Protein AF-T0Z5Q8-F1 (afdb_monomer)

Nearest PDB structures (foldseek):
  8rt9-assembly1_H  TM=5.944E-01  e=1.776E-03  Escherichia coli
  8rtd-assembly1_L  TM=5.544E-01  e=1.485E-03  Escherichia coli
  7o3v-assembly1_G  TM=5.937E-01  e=1.903E-02  Escherichia coli
  3zx6-assembly1_B  TM=1.764E-01  e=3.991E-01  Archaeoglobus fulgidus DSM 4304
  7sqc-assembly1_1W  TM=1.845E-01  e=2.286E+00  Chlamydomonas reinhardtii

Foldseek 3Di:
DPDLPPVDPFDPQDADQDPPPDPLSVVLNVLLVVLVVLQVVLLVLLLVLLVVLLVVQLVVQLVCCVVVPVPDDPVVSVVSSVVSVVVSVVLSSCLSCLLRVLSVLLVVLQVVLCVVLVDHRDALVVLLVLLVVLLVLLVVLADPVQCVDVVLVVLSVVLSVLLSVLSNVLSVQLSVLSSVSSNLSRVVSSQSSLCNHPVRVVSVVVSVVVSNVSSVSNSVSSVLSSVVVVVSVVLSVVSPPPCCNPPVNVNVSSVVVSVVSNVSD

Radius of gyration: 27.34 Å; Cα contacts (8 Å, |Δi|>4): 251; chains: 1; bounding box: 62×28×94 Å

Sequence (265 aa):
MVPSLSGSILPPIVPPVFPATNFANNILNTMQTVSSGWIPSIMMVAQKLFLDLAGLEVCWSMGEFILQKAQSGWEALVIATAKKILQLSIFFWIVSNANTIFWLILNLFQSVSADITGLPLLSPGTILQTGVNFVSEIESGVPIAAFVSPTVTFTVAFSNLLILLSFVIVAGQYMVTIVESYIATSAGILMLGFAGSRFTAQFADKYFAYAIGVGIKLLMCSVVVALGEGISTQLSAAMATPGFFAYSAIYSNLAELVGISLIYA

Mean predicted aligned error: 8.3 Å

Secondary structure (DSSP, 8-state):
--------SS--PPPPPPPTTSHHHHHHHHHHHHHHTTHHHHHHHHHHHHHHHHHHHHHHHHHHHHHH-TTS-HHHHHHHHHHHHHHHHHHHHHHHTHHHHHHHHHHHHHHHHHHHH---S--HHHHHHHHHHHHHHHHHHS-GGGGGSHHHHHHHHHHHHHHHHHHHHHHHHHHHHHHHHHHHHHHTHHHHGGGGSTTTHHHHHHHHHHHHHHHHHHHHHHHHHHHHHHHHHHHHHHHTSTTTT-TTTHHHHHHHHHHHHGGG-

Solvent-accessible surface area (backbone atoms only — not comparable to full-atom values): 14120 Å² total; per-residue (Å²): 134,82,80,82,77,80,78,61,91,61,74,91,62,75,77,93,78,60,70,79,85,37,72,63,24,45,50,49,52,48,50,47,53,58,34,59,67,45,32,69,64,37,50,55,50,14,53,49,45,17,50,56,35,31,51,51,39,49,56,49,52,53,52,51,50,59,73,76,39,84,83,56,60,74,67,55,56,51,54,54,50,49,53,49,52,54,54,51,51,53,53,51,51,48,53,77,41,35,57,49,56,46,47,49,52,40,48,53,29,48,50,53,34,28,70,75,58,73,44,72,91,83,47,46,44,54,47,42,48,52,34,52,51,53,43,51,50,54,61,70,59,43,52,76,78,50,57,74,38,68,69,52,41,48,53,51,53,52,39,44,49,54,38,40,50,20,31,47,48,42,24,48,56,46,45,52,50,54,52,48,49,42,47,46,50,26,64,46,46,42,39,40,12,35,51,28,19,86,92,41,26,67,49,21,54,52,46,54,52,47,53,52,48,50,18,52,50,50,25,52,46,50,47,53,49,41,54,46,53,58,50,49,54,53,47,53,55,52,59,70,40,90,64,45,56,32,89,93,36,34,68,61,49,47,52,51,51,38,57,59,38,50,73,61,84

Structure (mmCIF, N/CA/C/O backbone):
data_AF-T0Z5Q8-F1
#
_entry.id   AF-T0Z5Q8-F1
#
loop_
_atom_site.group_PDB
_atom_site.id
_atom_site.type_symbol
_atom_site.label_atom_id
_atom_site.label_alt_id
_atom_site.label_comp_id
_atom_site.label_asym_id
_atom_site.label_entity_id
_atom_site.label_seq_id
_atom_site.pdbx_PDB_ins_code
_atom_site.Cartn_x
_atom_site.Cartn_y
_atom_site.Cartn_z
_atom_site.occupancy
_atom_site.B_iso_or_equiv
_atom_site.auth_seq_id
_atom_site.auth_comp_id
_atom_site.auth_asym_id
_atom_site.auth_atom_id
_atom_site.pdbx_PDB_model_num
ATOM 1 N N . MET A 1 1 ? -32.390 4.696 17.039 1.00 32.22 1 MET A N 1
ATOM 2 C CA . MET A 1 1 ? -31.745 5.420 15.924 1.00 32.22 1 MET A CA 1
ATOM 3 C C . MET A 1 1 ? -30.417 5.921 16.457 1.00 32.22 1 MET A C 1
ATOM 5 O O . MET A 1 1 ? -30.422 6.805 17.301 1.00 32.22 1 MET A O 1
ATOM 9 N N . VAL A 1 2 ? -29.310 5.261 16.113 1.00 34.22 2 VAL A N 1
ATOM 10 C CA . VAL A 1 2 ? -27.980 5.714 16.547 1.00 34.22 2 VAL A CA 1
ATOM 11 C C . VAL A 1 2 ? -27.653 6.961 15.718 1.00 34.22 2 VAL A C 1
ATOM 13 O O . VAL A 1 2 ? -27.759 6.880 14.493 1.00 34.22 2 VAL A O 1
ATOM 16 N N . PRO A 1 3 ? -27.333 8.113 16.328 1.00 37.72 3 PRO A N 1
ATOM 17 C CA . PRO A 1 3 ? -26.961 9.305 15.579 1.00 37.72 3 PRO A CA 1
ATOM 18 C C . PRO A 1 3 ? -25.706 9.003 14.758 1.00 37.72 3 PRO A C 1
ATOM 20 O O . PRO A 1 3 ? -24.677 8.623 15.316 1.00 37.72 3 PRO A O 1
ATOM 23 N N . SER A 1 4 ? -25.773 9.154 13.436 1.00 43.59 4 SER A N 1
ATOM 24 C CA . SER A 1 4 ? -24.583 9.124 12.591 1.00 43.59 4 SER A CA 1
ATOM 25 C C . SER A 1 4 ? -23.769 10.384 12.886 1.00 43.59 4 SER A C 1
ATOM 27 O O . SER A 1 4 ? -24.059 11.457 12.355 1.00 43.59 4 SER A O 1
ATOM 29 N N . LEU A 1 5 ? -22.772 10.259 13.765 1.00 46.34 5 LEU A N 1
ATOM 30 C CA . LEU A 1 5 ? -21.722 11.248 14.020 1.00 46.34 5 LEU A CA 1
ATOM 31 C C . LEU A 1 5 ? -20.852 11.412 12.760 1.00 46.34 5 LEU A C 1
ATOM 33 O O . LEU A 1 5 ? -19.681 11.058 12.734 1.00 46.34 5 LEU A O 1
ATOM 37 N N . SER A 1 6 ? -21.436 11.985 11.706 1.00 49.25 6 SER A N 1
ATOM 38 C CA . SER A 1 6 ? -20.759 12.412 10.475 1.00 49.25 6 SER A CA 1
ATOM 39 C C . SER A 1 6 ? -1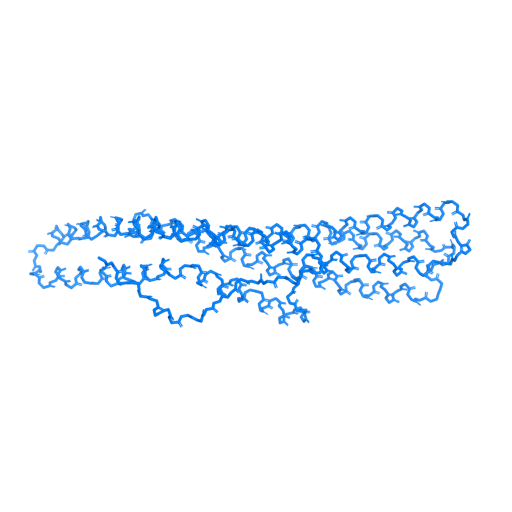9.851 13.637 10.695 1.00 49.25 6 SER A C 1
ATOM 41 O O . SER A 1 6 ? -19.364 14.227 9.735 1.00 49.25 6 SER A O 1
ATOM 43 N N . GLY A 1 7 ? -19.606 14.035 11.947 1.00 46.53 7 GLY A N 1
ATOM 44 C CA . GLY A 1 7 ? -18.592 15.019 12.318 1.00 46.53 7 GLY A CA 1
ATOM 45 C C . GLY A 1 7 ? -17.217 14.364 12.416 1.00 46.53 7 GLY A C 1
ATOM 46 O O . GLY A 1 7 ? -16.624 14.343 13.494 1.00 46.53 7 GLY A O 1
ATOM 47 N N . SER A 1 8 ? -16.735 13.766 11.325 1.00 56.41 8 SER A N 1
ATOM 48 C CA . SER A 1 8 ? -15.344 13.319 11.270 1.00 56.41 8 SER A CA 1
ATOM 49 C C . SER A 1 8 ? -14.449 14.556 11.287 1.00 56.41 8 SER A C 1
ATOM 51 O O . SER A 1 8 ? -14.580 15.429 10.436 1.00 56.41 8 SER A O 1
ATOM 53 N N . ILE A 1 9 ? -13.554 14.647 12.271 1.00 61.75 9 ILE A N 1
ATOM 54 C CA . ILE A 1 9 ? -12.500 15.675 12.323 1.00 61.75 9 ILE A CA 1
ATOM 55 C C . ILE A 1 9 ? -11.429 15.459 11.244 1.00 61.75 9 ILE A C 1
ATOM 57 O O . ILE A 1 9 ? -10.555 16.303 11.062 1.00 61.75 9 ILE A O 1
ATOM 61 N N . LEU A 1 10 ? -11.465 14.310 10.563 1.00 61.75 10 LEU A N 1
ATOM 62 C CA . LEU A 1 10 ? -10.537 13.979 9.497 1.00 61.75 10 LEU A CA 1
ATOM 63 C C . LEU A 1 10 ? -11.040 14.584 8.183 1.00 61.75 10 LEU A C 1
ATOM 65 O O . LEU A 1 10 ? -12.243 14.522 7.908 1.00 61.75 10 LEU A O 1
ATOM 69 N N . PRO A 1 11 ? -10.143 15.140 7.349 1.00 63.88 11 PRO A N 1
ATOM 70 C CA . PRO A 1 11 ? -10.533 15.577 6.020 1.00 63.88 11 PRO A CA 1
ATOM 71 C C . PRO A 1 11 ? -11.118 14.386 5.241 1.00 63.88 11 PRO A C 1
ATOM 73 O O . PRO A 1 11 ? -10.689 13.246 5.444 1.00 63.88 11 PRO A O 1
ATOM 76 N N . PRO A 1 12 ? -12.095 14.613 4.350 1.00 60.38 12 PRO A N 1
ATOM 77 C CA . PRO A 1 12 ? -12.545 13.575 3.438 1.00 60.38 12 PRO A CA 1
ATOM 78 C C . PRO A 1 12 ? -11.379 13.208 2.518 1.00 60.38 12 PRO A C 1
ATOM 80 O O . PRO A 1 12 ? -10.952 14.010 1.689 1.00 60.38 12 PRO A O 1
ATOM 83 N N . ILE A 1 13 ? -10.838 12.004 2.691 1.00 66.00 13 ILE A N 1
ATOM 84 C CA . ILE A 1 13 ? -9.743 11.498 1.867 1.00 66.00 13 ILE A CA 1
ATOM 85 C C . ILE A 1 13 ? -10.340 10.533 0.858 1.00 66.00 13 ILE A C 1
ATOM 87 O O . ILE A 1 13 ? -10.933 9.513 1.215 1.00 66.00 13 ILE A O 1
ATOM 91 N N . VAL A 1 14 ? -10.211 10.902 -0.411 1.00 62.41 14 VAL A N 1
ATOM 92 C CA . VAL A 1 14 ? -10.647 10.088 -1.541 1.00 62.41 14 VAL A CA 1
ATOM 93 C C . VAL A 1 14 ? -9.495 9.148 -1.904 1.00 62.41 14 VAL A C 1
ATOM 95 O O . VAL A 1 14 ? -8.342 9.586 -1.908 1.00 62.41 14 VAL A O 1
ATOM 98 N N . PRO A 1 15 ? -9.766 7.865 -2.193 1.00 68.69 15 PRO A N 1
ATOM 99 C CA . PRO A 1 15 ? -8.733 6.987 -2.710 1.00 68.69 15 PRO A CA 1
ATOM 100 C C . PRO A 1 15 ? -8.132 7.534 -4.014 1.00 68.69 15 PRO A C 1
ATOM 102 O O . PRO A 1 15 ? -8.836 8.226 -4.756 1.00 68.69 15 PRO A O 1
ATOM 105 N N . PRO A 1 16 ? -6.867 7.209 -4.327 1.00 67.62 16 PRO A N 1
ATOM 106 C CA . PRO A 1 16 ? -6.228 7.666 -5.552 1.00 67.62 16 PRO A CA 1
ATOM 107 C C . PRO A 1 16 ? -7.036 7.200 -6.766 1.00 67.62 16 PRO A C 1
ATOM 109 O O . PRO A 1 16 ? -7.324 6.010 -6.901 1.00 67.62 16 PRO A O 1
ATOM 112 N N . VAL A 1 17 ? -7.410 8.154 -7.621 1.00 69.19 17 VAL A N 1
ATOM 113 C CA . VAL A 1 17 ? -8.070 7.907 -8.908 1.00 69.19 17 VAL A CA 1
ATOM 114 C C . VAL A 1 17 ? -7.018 8.035 -9.993 1.00 69.19 17 VAL A C 1
ATOM 116 O O . VAL A 1 17 ? -6.345 9.063 -10.097 1.00 69.19 17 VAL A O 1
ATOM 119 N N . PHE A 1 18 ? -6.880 7.000 -10.813 1.00 73.25 18 PHE A N 1
ATOM 120 C CA . PHE A 1 18 ? -5.905 7.009 -11.896 1.00 73.25 18 PHE A CA 1
ATOM 121 C C . PHE A 1 18 ? -6.528 7.574 -13.178 1.00 73.25 18 PHE A C 1
ATOM 123 O O . PHE A 1 18 ? -7.700 7.296 -13.458 1.00 73.25 18 PHE A O 1
ATOM 130 N N . PRO A 1 19 ? -5.770 8.327 -13.999 1.00 70.75 19 PRO A N 1
ATOM 131 C CA . PRO A 1 19 ? -6.256 8.803 -15.290 1.00 70.75 19 PRO A CA 1
ATOM 132 C C . PRO A 1 19 ? -6.732 7.633 -16.159 1.00 70.75 19 PRO A C 1
ATOM 134 O O . PRO A 1 19 ? -6.015 6.641 -16.310 1.00 70.75 19 PRO A O 1
ATOM 137 N N . ALA A 1 20 ? -7.913 7.761 -16.769 1.00 65.56 20 ALA A N 1
ATOM 138 C CA . ALA A 1 20 ? -8.541 6.737 -17.619 1.00 65.56 20 ALA A CA 1
ATOM 139 C C . ALA A 1 20 ? -7.881 6.594 -19.008 1.00 65.56 20 ALA A C 1
ATOM 141 O O . ALA A 1 20 ? -8.537 6.282 -19.998 1.00 65.56 20 ALA A O 1
ATOM 142 N N . THR A 1 21 ? -6.581 6.863 -19.101 1.00 69.44 21 THR A N 1
ATOM 143 C CA . THR A 1 21 ? -5.818 6.865 -20.352 1.00 69.44 21 THR A CA 1
ATOM 144 C C . THR A 1 21 ? -5.519 5.453 -20.847 1.00 69.44 21 THR A C 1
ATOM 146 O O . THR A 1 21 ? -5.516 5.225 -22.050 1.00 69.44 21 THR A O 1
ATOM 149 N N . ASN A 1 22 ? -5.323 4.500 -19.928 1.00 76.56 22 ASN A N 1
ATOM 150 C CA . ASN A 1 22 ? -4.874 3.142 -20.232 1.00 76.56 22 ASN A CA 1
ATOM 151 C C . ASN A 1 22 ? -5.782 2.070 -19.606 1.00 76.56 22 ASN A C 1
ATOM 153 O O . ASN A 1 22 ? -6.381 2.267 -18.547 1.00 76.56 22 ASN A O 1
ATOM 157 N N . PHE A 1 23 ? -5.843 0.892 -20.240 1.00 80.94 23 PHE A N 1
ATOM 158 C CA . PHE A 1 23 ? -6.668 -0.246 -19.805 1.00 80.94 23 PHE A CA 1
ATOM 159 C C . PHE A 1 23 ? -6.404 -0.671 -18.350 1.00 80.94 23 PHE A C 1
ATOM 161 O O . PHE A 1 23 ? -7.350 -0.888 -17.594 1.00 80.94 23 PHE A O 1
ATOM 168 N N . ALA A 1 24 ? -5.135 -0.710 -17.928 1.00 79.19 24 ALA A N 1
ATOM 169 C CA . ALA A 1 24 ? -4.755 -1.041 -16.553 1.00 79.19 24 ALA A CA 1
ATOM 170 C C . ALA A 1 24 ? -5.373 -0.076 -15.522 1.00 79.19 24 ALA A C 1
ATOM 172 O O . ALA A 1 24 ? -5.904 -0.512 -14.500 1.00 79.19 24 ALA A O 1
ATOM 173 N N . ASN A 1 25 ? -5.382 1.226 -15.821 1.00 82.69 25 ASN A N 1
ATOM 174 C CA . ASN A 1 25 ? -5.963 2.242 -14.943 1.00 82.69 25 ASN A CA 1
ATOM 175 C C . ASN A 1 25 ? -7.493 2.111 -14.872 1.00 82.69 25 ASN A C 1
ATOM 177 O O . ASN A 1 25 ? -8.076 2.256 -13.800 1.00 82.69 25 ASN A O 1
ATOM 181 N N . ASN A 1 26 ? -8.146 1.756 -15.984 1.00 84.75 26 ASN A N 1
ATOM 182 C CA . ASN A 1 26 ? -9.588 1.490 -16.004 1.00 84.75 26 ASN A CA 1
ATOM 183 C C . ASN A 1 26 ? -9.971 0.281 -15.139 1.00 84.75 26 ASN A C 1
ATOM 185 O O . ASN A 1 26 ? -10.959 0.341 -14.402 1.00 84.75 26 ASN A O 1
ATOM 189 N N . ILE A 1 27 ? -9.172 -0.792 -15.170 1.00 85.56 27 ILE A N 1
ATOM 190 C CA . ILE A 1 27 ? -9.374 -1.937 -14.272 1.00 85.56 27 ILE A CA 1
ATOM 191 C C . ILE A 1 27 ? -9.220 -1.501 -12.813 1.00 85.56 27 ILE A C 1
ATOM 193 O O . ILE A 1 27 ? -10.077 -1.833 -11.997 1.00 85.56 27 ILE A O 1
ATOM 197 N N . LEU A 1 28 ? -8.179 -0.734 -12.475 1.00 85.12 28 LEU A N 1
ATOM 198 C CA . LEU A 1 28 ? -7.962 -0.261 -11.103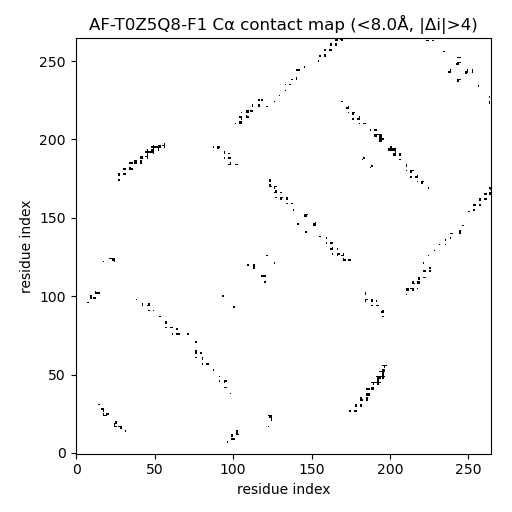 1.00 85.12 28 LEU A CA 1
ATOM 199 C C . LEU A 1 28 ? -9.123 0.588 -10.585 1.00 85.12 28 LEU A C 1
ATOM 201 O O . LEU A 1 28 ? -9.636 0.308 -9.504 1.00 85.12 28 LEU A O 1
ATOM 205 N N . ASN A 1 29 ? -9.595 1.551 -11.377 1.00 85.62 29 ASN A N 1
ATOM 206 C CA . ASN A 1 29 ? -10.748 2.380 -11.019 1.00 85.62 29 ASN A CA 1
ATOM 207 C C . ASN A 1 29 ? -12.025 1.531 -10.836 1.00 85.62 29 ASN A C 1
ATOM 209 O O . ASN A 1 29 ? -12.835 1.783 -9.938 1.00 85.62 29 ASN A O 1
ATOM 213 N N . THR A 1 30 ? -12.194 0.476 -11.642 1.00 87.81 30 THR A N 1
ATOM 214 C CA . THR A 1 30 ? -13.307 -0.477 -11.491 1.00 87.81 30 THR A CA 1
ATOM 215 C C . THR A 1 30 ? -13.193 -1.255 -10.178 1.00 87.81 30 THR A C 1
ATOM 217 O O . THR A 1 30 ? -14.159 -1.331 -9.421 1.00 87.81 30 THR A O 1
ATOM 220 N N . MET A 1 31 ? -12.008 -1.781 -9.856 1.00 86.44 31 MET A N 1
ATOM 221 C CA . MET A 1 31 ? -11.753 -2.522 -8.613 1.00 86.44 31 MET A CA 1
ATOM 222 C C . MET A 1 31 ? -11.924 -1.640 -7.369 1.00 86.44 31 MET A C 1
ATOM 224 O O . MET A 1 31 ? -12.510 -2.069 -6.372 1.00 86.44 31 MET A O 1
ATOM 228 N N . GLN A 1 32 ? -11.484 -0.384 -7.433 1.00 86.81 32 GLN A N 1
ATOM 229 C CA . GLN A 1 32 ? -11.723 0.615 -6.392 1.00 86.81 32 GLN A CA 1
ATOM 230 C C . GLN A 1 32 ? -13.225 0.834 -6.173 1.00 86.81 32 GLN A C 1
ATOM 232 O O . GLN A 1 32 ? -13.707 0.819 -5.041 1.00 86.81 32 GLN A O 1
ATOM 237 N N . THR A 1 33 ? -13.986 0.979 -7.259 1.00 88.06 33 THR A N 1
ATOM 238 C CA . THR A 1 33 ? -15.441 1.167 -7.191 1.00 88.06 33 THR A CA 1
ATOM 239 C C . THR A 1 33 ? -16.117 -0.040 -6.539 1.00 88.06 33 THR A C 1
ATOM 241 O O . THR A 1 33 ? -16.872 0.122 -5.582 1.00 88.06 33 THR A O 1
ATOM 244 N N . VAL A 1 34 ? -15.788 -1.257 -6.983 1.00 89.31 34 VAL A N 1
ATOM 245 C CA . VAL A 1 34 ? -16.361 -2.497 -6.434 1.00 89.31 34 VAL A CA 1
ATOM 246 C C . VAL A 1 34 ? -16.040 -2.656 -4.945 1.00 89.31 34 VAL A C 1
ATOM 248 O O . VAL A 1 34 ? -16.944 -2.909 -4.152 1.00 89.31 34 VAL A O 1
ATOM 251 N N . SER A 1 35 ? -14.779 -2.464 -4.552 1.00 86.88 35 SER A N 1
ATOM 252 C CA . SER A 1 35 ? -14.342 -2.612 -3.154 1.00 86.88 35 SER A CA 1
ATOM 253 C C . SER A 1 35 ? -14.953 -1.561 -2.223 1.00 86.88 35 SER A C 1
ATOM 255 O O . SER A 1 35 ? -15.348 -1.883 -1.100 1.00 86.88 35 SER A O 1
ATOM 257 N N . SER A 1 36 ? -15.122 -0.320 -2.691 1.00 86.62 36 SER A N 1
ATOM 258 C CA . SER A 1 36 ? -15.801 0.722 -1.910 1.00 86.62 36 SER A CA 1
ATOM 259 C C . SER A 1 36 ? -17.272 0.391 -1.626 1.00 86.62 36 SER A C 1
ATOM 261 O O . SER A 1 36 ? -17.791 0.750 -0.568 1.00 86.62 36 SER A O 1
ATOM 263 N N . GLY A 1 37 ? -17.920 -0.378 -2.509 1.00 88.56 37 GLY A N 1
ATOM 264 C CA . GLY A 1 37 ? -19.285 -0.867 -2.320 1.00 88.56 37 GLY A CA 1
ATOM 265 C C . GLY A 1 37 ? -19.456 -1.815 -1.128 1.00 88.56 37 GLY A C 1
ATOM 266 O O . GLY A 1 37 ? -20.561 -1.936 -0.605 1.00 88.56 37 GLY A O 1
ATOM 267 N N . TRP A 1 38 ? -18.386 -2.461 -0.652 1.00 90.31 38 TRP A N 1
ATOM 268 C CA . TRP A 1 38 ? -18.444 -3.372 0.500 1.00 90.31 38 TRP A CA 1
ATOM 269 C C . TRP A 1 38 ? -18.411 -2.645 1.846 1.00 90.31 38 TRP A C 1
ATOM 271 O O . TRP A 1 38 ? -18.899 -3.170 2.849 1.00 90.31 38 TRP A O 1
ATOM 281 N N . ILE A 1 39 ? -17.857 -1.429 1.876 1.00 89.50 39 ILE A N 1
ATOM 282 C CA . ILE A 1 39 ? -17.587 -0.684 3.110 1.00 89.50 39 ILE A CA 1
ATOM 283 C C . ILE A 1 39 ? -18.850 -0.491 3.962 1.00 89.50 39 ILE A C 1
ATOM 285 O O . ILE A 1 39 ? -18.779 -0.793 5.153 1.00 89.50 39 ILE A O 1
ATOM 289 N N . PRO A 1 40 ? -20.012 -0.054 3.430 1.00 90.50 40 PRO A N 1
ATOM 290 C CA . PRO A 1 40 ? -21.196 0.170 4.262 1.00 90.50 40 PRO A CA 1
ATOM 291 C C . PRO A 1 40 ? -21.674 -1.101 4.975 1.00 90.50 40 PRO A C 1
ATOM 293 O O . PRO A 1 40 ? -22.027 -1.061 6.155 1.00 90.50 40 PRO A O 1
ATOM 296 N N . SER A 1 41 ? -21.646 -2.240 4.278 1.00 91.94 41 SER A N 1
ATOM 297 C CA . SER A 1 41 ? -22.046 -3.534 4.833 1.00 91.94 41 SER A CA 1
ATOM 298 C C . SER A 1 41 ? -21.061 -4.019 5.897 1.00 91.94 41 SER A C 1
ATOM 300 O O . SER A 1 41 ? -21.479 -4.416 6.983 1.00 91.94 41 SER A O 1
ATOM 302 N N . ILE A 1 42 ? -19.756 -3.945 5.620 1.00 92.38 42 ILE A N 1
ATOM 303 C CA . ILE A 1 42 ? -18.711 -4.407 6.544 1.00 92.38 42 ILE A CA 1
ATOM 304 C C . ILE A 1 42 ? -18.634 -3.509 7.779 1.00 92.38 42 ILE A C 1
ATOM 306 O O . ILE A 1 42 ? -18.530 -4.016 8.893 1.00 92.38 42 ILE A O 1
ATOM 310 N N . MET A 1 43 ? -18.756 -2.192 7.606 1.00 92.50 43 MET A N 1
ATOM 311 C CA . MET A 1 43 ? -18.757 -1.224 8.701 1.00 92.50 43 MET A CA 1
ATOM 312 C C . MET A 1 43 ? -19.886 -1.505 9.697 1.00 92.50 43 MET A C 1
ATOM 314 O O . MET A 1 43 ? -19.658 -1.505 10.905 1.00 92.50 43 MET A O 1
ATOM 318 N N . MET A 1 44 ? -21.092 -1.805 9.205 1.00 92.94 44 MET A N 1
ATOM 319 C CA . MET A 1 44 ? -22.231 -2.136 10.065 1.00 92.94 44 MET A CA 1
ATOM 320 C C . MET A 1 44 ? -21.963 -3.387 10.910 1.00 92.94 44 MET A C 1
ATOM 322 O O . MET A 1 44 ? -22.279 -3.414 12.102 1.00 92.94 44 MET A O 1
ATOM 326 N N . VAL A 1 45 ? -21.368 -4.418 10.304 1.00 94.94 45 VAL A N 1
ATOM 327 C CA . VAL A 1 45 ? -21.003 -5.655 11.005 1.00 94.94 45 VAL A CA 1
ATOM 328 C C . VAL A 1 45 ? -19.889 -5.393 12.019 1.00 94.94 45 VAL A C 1
ATOM 330 O O . VAL A 1 45 ? -20.012 -5.813 13.166 1.00 94.94 45 VAL A O 1
ATOM 333 N N . ALA A 1 46 ? -18.847 -4.651 11.639 1.00 94.50 46 ALA A N 1
ATOM 334 C CA . ALA A 1 46 ? -17.731 -4.303 12.515 1.00 94.50 46 ALA A CA 1
ATOM 335 C C . ALA A 1 46 ? -18.191 -3.498 13.742 1.00 94.50 46 ALA A C 1
ATOM 337 O O . ALA A 1 46 ? -17.783 -3.797 14.861 1.00 94.50 46 ALA A O 1
ATOM 338 N N . GLN A 1 47 ? -19.082 -2.521 13.554 1.00 94.81 47 GLN A N 1
ATOM 339 C CA . GLN A 1 47 ? -19.652 -1.729 14.647 1.00 94.81 47 GLN A CA 1
ATOM 340 C C . GLN A 1 47 ? -20.524 -2.571 15.582 1.00 94.81 47 GLN A C 1
ATOM 342 O O . GLN A 1 47 ? -20.427 -2.413 16.797 1.00 94.81 47 GLN A O 1
ATOM 347 N N . LYS A 1 48 ? -21.360 -3.471 15.047 1.00 95.62 48 LYS A N 1
ATOM 348 C CA . LYS A 1 48 ? -22.146 -4.399 15.877 1.00 95.62 48 LYS A CA 1
ATOM 349 C C . LYS A 1 48 ? -21.242 -5.316 16.693 1.00 95.62 48 LYS A C 1
ATOM 351 O O . LYS A 1 48 ? -21.383 -5.359 17.908 1.00 95.62 48 LYS A O 1
ATOM 356 N N . LEU A 1 49 ? -20.274 -5.958 16.039 1.00 95.19 49 LEU A N 1
ATOM 357 C CA . LEU A 1 49 ? -19.297 -6.824 16.696 1.00 95.19 49 LEU A CA 1
ATOM 358 C C . LEU A 1 49 ? -18.537 -6.077 17.800 1.00 95.19 49 LEU A C 1
ATOM 360 O O . LEU A 1 49 ? -18.377 -6.599 18.901 1.00 95.19 49 LEU A O 1
ATOM 364 N N . PHE A 1 50 ? -18.121 -4.838 17.526 1.00 96.31 50 PHE A N 1
ATOM 365 C CA . PHE A 1 50 ? -17.474 -3.988 18.517 1.00 96.31 50 PHE A CA 1
ATOM 366 C C . PHE A 1 50 ? -18.369 -3.750 19.729 1.00 96.31 50 PHE A C 1
ATOM 368 O O . PHE A 1 50 ? -17.907 -3.894 20.855 1.00 96.31 50 PHE A O 1
ATOM 375 N N . LEU A 1 51 ? -19.636 -3.388 19.514 1.00 95.25 51 LEU A N 1
ATOM 376 C CA . LEU A 1 51 ? -20.574 -3.104 20.600 1.00 95.25 51 LEU A CA 1
ATOM 377 C C . LEU A 1 51 ? -20.896 -4.352 21.430 1.00 95.25 51 LEU A C 1
ATOM 379 O O . LEU A 1 51 ? -20.965 -4.249 22.654 1.00 95.25 51 LEU A O 1
ATOM 383 N N . ASP A 1 52 ? -21.029 -5.517 20.797 1.00 95.81 52 ASP A N 1
ATOM 384 C CA . ASP A 1 52 ? -21.265 -6.786 21.492 1.00 95.81 52 ASP A CA 1
ATOM 385 C C . ASP A 1 52 ? -20.072 -7.146 22.397 1.00 95.81 52 ASP A C 1
ATOM 387 O O . ASP A 1 52 ? -20.240 -7.454 23.581 1.00 95.81 52 ASP A O 1
ATOM 391 N N . LEU A 1 53 ? -18.846 -7.025 21.875 1.00 95.75 53 LEU A N 1
ATOM 392 C CA . LEU A 1 53 ? -17.617 -7.265 22.639 1.00 95.75 53 LEU A CA 1
ATOM 393 C C . LEU A 1 53 ? -17.381 -6.202 23.720 1.00 95.75 53 LEU A C 1
ATOM 395 O O . LEU A 1 53 ? -16.959 -6.537 24.825 1.00 95.75 53 LEU A O 1
ATOM 399 N N . ALA A 1 54 ? -17.693 -4.939 23.434 1.00 94.94 54 ALA A N 1
ATOM 400 C CA . ALA A 1 54 ? -17.616 -3.839 24.389 1.00 94.94 54 ALA A CA 1
ATOM 401 C C . ALA A 1 54 ? -18.589 -4.028 25.558 1.00 94.94 54 ALA A C 1
ATOM 403 O O . ALA A 1 54 ? -18.225 -3.784 26.708 1.00 94.94 54 ALA A O 1
ATOM 404 N N . GLY A 1 55 ? -19.807 -4.507 25.289 1.00 94.19 55 GLY A N 1
ATOM 405 C CA . GLY A 1 55 ? -20.767 -4.868 26.330 1.00 94.19 55 GLY A CA 1
ATOM 406 C C . GLY A 1 55 ? -20.214 -5.952 27.256 1.00 94.19 55 GLY A C 1
ATOM 407 O O . GLY A 1 55 ? -20.235 -5.795 28.477 1.00 94.19 55 GLY A O 1
ATOM 408 N N . LEU A 1 56 ? -19.638 -7.010 26.677 1.00 94.12 56 LEU A N 1
ATOM 409 C CA . LEU A 1 56 ? -18.998 -8.085 27.435 1.00 94.12 56 LEU A CA 1
ATOM 410 C C . LEU A 1 56 ? -17.804 -7.582 28.267 1.00 94.12 56 LEU A C 1
ATOM 412 O O . LEU A 1 56 ? -17.678 -7.942 29.437 1.00 94.12 56 LEU A O 1
ATOM 416 N N . GLU A 1 57 ? -16.962 -6.713 27.704 1.00 93.81 57 GLU A N 1
ATOM 417 C CA . GLU A 1 57 ? -15.820 -6.103 28.396 1.00 93.81 57 GLU A CA 1
ATOM 418 C C . GLU A 1 57 ? -16.255 -5.273 29.610 1.00 93.81 57 GLU A C 1
ATOM 420 O O . GLU A 1 57 ? -15.622 -5.339 30.669 1.00 93.81 57 GLU A O 1
ATOM 425 N N . VAL A 1 58 ? -17.341 -4.504 29.481 1.00 92.19 58 VAL A N 1
ATOM 426 C CA . VAL A 1 58 ? -17.899 -3.720 30.590 1.00 92.19 58 VAL A CA 1
ATOM 427 C C . VAL A 1 58 ? -18.448 -4.647 31.672 1.00 92.19 58 VAL A C 1
ATOM 429 O O . VAL A 1 58 ? -18.097 -4.465 32.837 1.00 92.19 58 VAL A O 1
ATOM 432 N N . CYS A 1 59 ? -19.227 -5.674 31.315 1.00 91.62 59 CYS A N 1
ATOM 433 C CA . CYS A 1 59 ? -19.724 -6.666 32.275 1.00 91.62 59 CYS A CA 1
ATOM 434 C C . CYS A 1 59 ? -18.579 -7.357 33.030 1.00 91.62 59 CYS A C 1
ATOM 436 O O . CYS A 1 59 ? -18.627 -7.476 34.256 1.00 91.62 59 CYS A O 1
ATOM 438 N N . TRP A 1 60 ? -17.532 -7.768 32.311 1.00 90.94 60 TRP A N 1
ATOM 439 C CA . TRP A 1 60 ? -16.357 -8.401 32.902 1.00 90.94 60 TRP A CA 1
ATOM 440 C C . TRP A 1 60 ? -15.604 -7.449 33.836 1.00 90.94 60 TRP A C 1
ATOM 442 O O . TRP A 1 60 ? -15.333 -7.790 34.986 1.00 90.94 60 TRP A O 1
ATOM 452 N N . SER A 1 61 ? -15.322 -6.229 33.371 1.00 88.50 61 SER A N 1
ATOM 453 C CA . SER A 1 61 ? -14.638 -5.206 34.168 1.00 88.50 61 SER A CA 1
ATOM 454 C C . SER A 1 61 ? -15.411 -4.900 35.452 1.00 88.50 61 SER A C 1
ATOM 456 O O . SER A 1 61 ? -14.819 -4.847 36.526 1.00 88.50 61 SER A O 1
ATOM 458 N N . MET A 1 62 ? -16.738 -4.754 35.377 1.00 85.50 62 MET A N 1
ATOM 459 C CA . MET A 1 62 ? -17.579 -4.547 36.560 1.00 85.50 62 MET A CA 1
ATOM 460 C C . MET A 1 62 ? -17.484 -5.726 37.540 1.00 85.50 62 MET A C 1
ATOM 462 O O . MET A 1 62 ? -17.342 -5.499 38.741 1.00 85.50 62 MET A O 1
ATOM 466 N N . GLY A 1 63 ? -17.495 -6.968 37.043 1.00 86.75 63 GLY A N 1
ATOM 467 C CA . GLY A 1 63 ? -17.296 -8.167 37.862 1.00 86.75 63 GLY A CA 1
ATOM 468 C C . GLY A 1 63 ? -15.948 -8.177 38.591 1.00 86.75 63 GLY A C 1
ATOM 469 O O . GLY A 1 63 ? -15.902 -8.424 39.796 1.00 86.75 63 GLY A O 1
ATOM 470 N N . GLU A 1 64 ? -14.856 -7.831 37.902 1.00 84.69 64 GLU A N 1
ATOM 471 C CA . GLU A 1 64 ? -13.524 -7.720 38.516 1.00 84.69 64 GLU A CA 1
ATOM 472 C C . GLU A 1 64 ? -13.484 -6.669 39.628 1.00 84.69 64 GLU A C 1
ATOM 474 O O . GLU A 1 64 ? -12.931 -6.928 40.697 1.00 84.69 64 GLU A O 1
ATOM 479 N N . PHE A 1 65 ? -14.099 -5.502 39.415 1.00 81.75 65 PHE A N 1
ATOM 480 C CA . PHE A 1 65 ? -14.131 -4.439 40.421 1.00 81.75 65 PHE A CA 1
ATOM 481 C C . PHE A 1 65 ? -14.914 -4.833 41.676 1.00 81.75 65 PHE A C 1
ATOM 483 O O . PHE A 1 65 ? -14.457 -4.544 42.784 1.00 81.75 65 PHE A O 1
ATOM 490 N N . ILE A 1 66 ? -16.048 -5.525 41.519 1.00 82.38 66 ILE A N 1
ATOM 491 C CA . ILE A 1 66 ? -16.846 -6.027 42.648 1.00 82.38 66 ILE A CA 1
ATOM 492 C C . ILE A 1 66 ? -16.038 -7.037 43.476 1.00 82.38 66 ILE A C 1
ATOM 494 O O . ILE A 1 66 ? -16.058 -6.979 44.704 1.00 82.38 66 ILE A O 1
ATOM 498 N N . LEU A 1 67 ? -15.295 -7.933 42.818 1.00 81.62 67 LEU A N 1
ATOM 499 C CA . LEU A 1 67 ? -14.526 -8.984 43.491 1.00 81.62 67 LEU A CA 1
ATOM 500 C C . LEU A 1 67 ? -13.221 -8.476 44.128 1.00 81.62 67 LEU A C 1
ATOM 502 O O . LEU A 1 67 ? -12.851 -8.934 45.205 1.00 81.62 67 LEU A O 1
ATOM 506 N N . GLN A 1 68 ? -12.512 -7.540 43.488 1.00 71.69 68 GLN A N 1
ATOM 507 C CA . GLN A 1 68 ? -11.190 -7.080 43.941 1.00 71.69 68 GLN A CA 1
ATOM 508 C C . GLN A 1 68 ? -11.247 -5.940 44.966 1.00 71.69 68 GLN A C 1
ATOM 510 O O . GLN A 1 68 ? -10.293 -5.754 45.722 1.00 71.69 68 GLN A O 1
ATOM 515 N N . LYS A 1 69 ? -12.328 -5.149 44.997 1.00 60.66 69 LYS A N 1
ATOM 516 C CA . LYS A 1 69 ? -12.432 -3.965 45.864 1.00 60.66 69 LYS A CA 1
ATOM 517 C C . LYS A 1 69 ? -13.773 -3.848 46.584 1.00 60.66 69 LYS A C 1
ATOM 519 O O . LYS A 1 69 ? -14.420 -2.804 46.543 1.00 60.66 69 LYS A O 1
ATOM 524 N N . ALA A 1 70 ? -14.105 -4.853 47.390 1.00 54.34 70 ALA A N 1
ATOM 525 C CA . ALA A 1 70 ? -15.212 -4.777 48.351 1.00 54.34 70 ALA A CA 1
ATOM 526 C C . ALA A 1 70 ? -15.089 -3.627 49.393 1.00 54.34 70 ALA A C 1
ATOM 528 O O . ALA A 1 70 ? -15.997 -3.438 50.195 1.00 54.34 70 ALA A O 1
ATOM 529 N N . GLN A 1 71 ? -13.991 -2.850 49.399 1.00 52.91 71 GLN A N 1
ATOM 530 C CA . GLN A 1 71 ? -13.735 -1.758 50.353 1.00 52.91 71 GLN A CA 1
ATOM 531 C C . GLN A 1 71 ? -13.865 -0.332 49.786 1.00 52.91 71 GLN A C 1
ATOM 533 O O . GLN A 1 71 ? -13.869 0.619 50.563 1.00 52.91 71 GLN A O 1
ATOM 538 N N . SER A 1 72 ? -13.978 -0.141 48.468 1.00 60.78 72 SER A N 1
ATOM 539 C CA . SER A 1 72 ? -14.191 1.190 47.879 1.00 60.78 72 SER A CA 1
ATOM 540 C C . SER A 1 72 ? -15.632 1.292 47.399 1.00 60.78 72 SER A C 1
ATOM 542 O O . SER A 1 72 ? -16.020 0.524 46.527 1.00 60.78 72 SER A O 1
ATOM 544 N N . GLY A 1 73 ? -16.420 2.190 47.995 1.00 73.19 73 GLY A N 1
ATOM 545 C CA . GLY A 1 73 ? -17.858 2.326 47.741 1.00 73.19 73 GLY A CA 1
ATOM 546 C C . GLY A 1 73 ? -18.248 2.583 46.276 1.00 73.19 73 GLY A C 1
ATOM 547 O O . GLY A 1 73 ? -17.414 2.616 45.371 1.00 73.19 73 GLY A O 1
ATOM 548 N N . TRP A 1 74 ? -19.545 2.805 46.043 1.00 77.69 74 TRP A N 1
ATOM 549 C CA . TRP A 1 74 ? -20.160 2.930 44.709 1.00 77.69 74 TRP A CA 1
ATOM 550 C C . TRP A 1 74 ? -19.444 3.911 43.759 1.00 77.69 74 TRP A C 1
ATOM 552 O O . TRP A 1 74 ? -19.371 3.678 42.554 1.00 77.69 74 TRP A O 1
ATOM 562 N N . GLU A 1 75 ? -18.846 4.975 44.295 1.00 84.94 75 GLU A N 1
ATOM 563 C CA . GLU A 1 75 ? -18.099 5.984 43.534 1.00 84.94 75 GLU A CA 1
ATOM 564 C C . GLU A 1 75 ? -16.904 5.401 42.764 1.00 84.94 75 GLU A C 1
ATOM 566 O O . GLU A 1 75 ? -16.680 5.741 41.601 1.00 84.94 75 GLU A O 1
ATOM 571 N N . ALA A 1 76 ? -16.155 4.476 43.370 1.00 83.19 76 ALA A N 1
ATOM 572 C CA . ALA A 1 76 ? -14.978 3.886 42.736 1.00 83.19 76 ALA A CA 1
ATOM 573 C C . ALA A 1 76 ? -15.354 2.992 41.544 1.00 83.19 76 ALA A C 1
ATOM 575 O O . ALA A 1 76 ? -14.662 3.004 40.523 1.00 83.19 76 ALA A O 1
ATOM 576 N N . LEU A 1 77 ? -16.474 2.268 41.650 1.00 83.31 77 LEU A N 1
ATOM 577 C CA . LEU A 1 77 ? -17.026 1.453 40.568 1.00 83.31 77 LEU A CA 1
ATOM 578 C C . LEU A 1 77 ? -17.462 2.326 39.384 1.00 83.31 77 LEU A C 1
ATOM 580 O O . LEU A 1 77 ? -17.152 2.009 38.232 1.00 83.31 77 LEU A O 1
ATOM 584 N N . VAL A 1 78 ? -18.142 3.443 39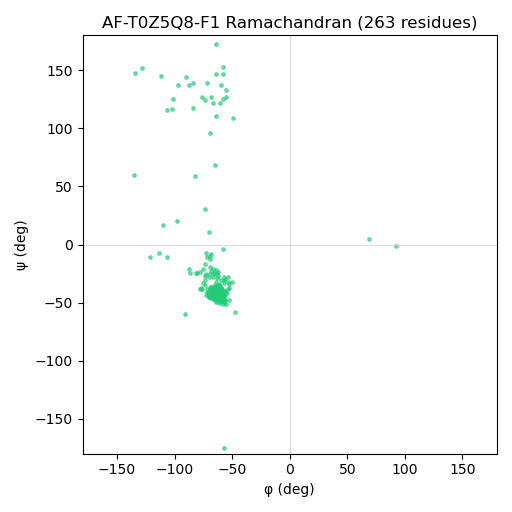.662 1.00 85.00 78 VAL A N 1
ATOM 585 C CA . VAL A 1 78 ? -18.583 4.394 38.631 1.00 85.00 78 VAL A CA 1
ATOM 586 C C . VAL A 1 78 ? -17.382 4.995 37.905 1.00 85.00 78 VAL A C 1
ATOM 588 O O . VAL A 1 78 ? -17.350 4.983 36.677 1.00 85.00 78 VAL A O 1
ATOM 591 N N . ILE A 1 79 ? -16.358 5.452 38.633 1.00 87.69 79 ILE A N 1
ATOM 592 C CA . ILE A 1 79 ? -15.145 6.029 38.031 1.00 87.69 79 ILE A CA 1
ATOM 593 C C . ILE A 1 79 ? -14.417 4.998 37.160 1.00 87.69 79 ILE A C 1
ATOM 595 O O . ILE A 1 79 ? -13.985 5.312 36.048 1.00 87.69 79 ILE A O 1
ATOM 599 N N . ALA A 1 80 ? -14.277 3.764 37.642 1.00 86.25 80 ALA A N 1
ATOM 600 C CA . ALA A 1 80 ? -13.634 2.690 36.898 1.00 86.25 80 ALA A CA 1
ATOM 601 C C . ALA A 1 80 ? -14.378 2.341 35.600 1.00 86.25 80 ALA A C 1
ATOM 603 O O . ALA A 1 80 ? -13.766 2.244 34.533 1.00 86.25 80 ALA A O 1
ATOM 604 N N . THR A 1 81 ? -15.702 2.214 35.684 1.00 86.38 81 THR A N 1
ATOM 605 C CA . THR A 1 81 ? -16.558 1.903 34.534 1.00 86.38 81 THR A CA 1
ATOM 606 C C . THR A 1 81 ? -16.567 3.060 33.536 1.00 86.38 81 THR A C 1
ATOM 608 O O . THR A 1 81 ? -16.406 2.838 32.339 1.00 86.38 81 THR A O 1
ATOM 611 N N . ALA A 1 82 ? -16.636 4.307 34.012 1.00 89.38 82 ALA A N 1
ATOM 612 C CA . ALA A 1 82 ? -16.559 5.498 33.170 1.00 89.38 82 ALA A CA 1
ATOM 613 C C . ALA A 1 82 ? -15.234 5.572 32.396 1.00 89.38 82 ALA A C 1
ATOM 615 O O . ALA A 1 82 ? -15.241 5.823 31.192 1.00 89.38 82 ALA A O 1
ATOM 616 N N . LYS A 1 83 ? -14.096 5.279 33.043 1.00 89.75 83 LYS A N 1
ATOM 617 C CA . LYS A 1 83 ? -12.793 5.195 32.358 1.00 89.75 83 LYS A CA 1
ATOM 618 C C . LYS A 1 83 ? -12.795 4.147 31.246 1.00 89.75 83 LYS A C 1
ATOM 620 O O . LYS A 1 83 ? -12.224 4.393 30.185 1.00 89.75 83 LYS A O 1
ATOM 625 N N . LYS A 1 84 ? -13.447 3.000 31.459 1.00 89.44 84 LYS A N 1
ATOM 626 C CA . LYS A 1 84 ? -13.560 1.967 30.420 1.00 89.44 84 LYS A CA 1
ATOM 627 C C . LYS A 1 84 ? -14.479 2.369 29.281 1.00 89.44 84 LYS A C 1
ATOM 629 O O . LYS A 1 84 ? -14.097 2.190 28.131 1.00 89.44 84 LYS A O 1
ATOM 634 N N . ILE A 1 85 ? -15.617 2.986 29.575 1.00 92.00 85 ILE A N 1
ATOM 635 C CA . ILE A 1 85 ? -16.517 3.516 28.544 1.00 92.00 85 ILE A CA 1
ATOM 636 C C . ILE A 1 85 ? -15.798 4.582 27.708 1.00 92.00 85 ILE A C 1
ATOM 638 O O . ILE A 1 85 ? -15.888 4.551 26.484 1.00 92.00 85 ILE A O 1
ATOM 642 N N . LEU A 1 86 ? -15.019 5.474 28.331 1.00 93.38 86 LEU A N 1
ATOM 643 C CA . LEU A 1 86 ? -14.213 6.475 27.622 1.00 93.38 86 LEU A CA 1
ATOM 644 C C . LEU A 1 86 ? -13.181 5.826 26.694 1.00 93.38 86 LEU A C 1
ATOM 646 O O . LEU A 1 86 ? -13.075 6.215 25.533 1.00 93.38 86 LEU A O 1
ATOM 650 N N . GLN A 1 87 ? -12.466 4.804 27.171 1.00 92.31 87 GLN A N 1
ATOM 651 C CA . GLN A 1 87 ? -11.538 4.043 26.335 1.00 92.31 87 GLN A CA 1
ATOM 652 C C . GLN A 1 87 ? -12.260 3.404 25.136 1.00 92.31 87 GLN A C 1
ATOM 654 O O . GLN A 1 87 ? -11.824 3.570 23.999 1.00 92.31 87 GLN A O 1
ATOM 659 N N . LEU A 1 88 ? -13.384 2.722 25.368 1.00 93.81 88 LEU A N 1
ATOM 660 C CA . LEU A 1 88 ? -14.180 2.083 24.314 1.00 93.81 88 LEU A CA 1
ATOM 661 C C . LEU A 1 88 ? -14.765 3.100 23.327 1.00 93.81 88 LEU A C 1
ATOM 663 O O . LEU A 1 88 ? -14.854 2.812 22.139 1.00 93.81 88 LEU A O 1
ATOM 667 N N . SER A 1 89 ? -15.094 4.309 23.785 1.00 92.25 89 SER A N 1
ATOM 668 C CA . SER A 1 89 ? -15.592 5.395 22.931 1.00 92.25 89 SER A CA 1
ATOM 669 C C . SER A 1 89 ? -14.547 5.838 21.905 1.00 92.25 89 SER A C 1
ATOM 671 O O . SER A 1 89 ? -14.887 6.070 20.746 1.00 92.25 89 SER A O 1
ATOM 673 N N . ILE A 1 90 ? -13.270 5.895 22.300 1.00 91.25 90 ILE A N 1
ATOM 674 C CA . ILE A 1 90 ? -12.163 6.206 21.382 1.00 91.25 90 ILE A CA 1
ATOM 675 C C . ILE A 1 90 ? -12.030 5.106 20.323 1.00 91.25 90 ILE A C 1
ATOM 677 O O . ILE A 1 90 ? -11.974 5.405 19.133 1.00 91.25 90 ILE A O 1
ATOM 681 N N . PHE A 1 91 ? -12.042 3.832 20.723 1.00 91.50 91 PHE A N 1
ATOM 682 C CA . PHE A 1 91 ? -11.962 2.730 19.758 1.00 91.50 91 PHE A CA 1
ATOM 683 C C . PHE A 1 91 ? -13.191 2.653 18.845 1.00 91.50 91 PHE A C 1
ATOM 685 O O . PHE A 1 91 ? -13.047 2.404 17.652 1.00 91.50 91 PHE A O 1
ATOM 692 N N . PHE A 1 92 ? -14.385 2.950 19.354 1.00 93.06 92 PHE A N 1
ATOM 693 C CA . PHE A 1 92 ? -15.589 3.028 18.531 1.00 93.06 92 PHE A CA 1
ATOM 694 C C . PHE A 1 92 ? -15.501 4.148 17.485 1.00 93.06 92 PHE A C 1
ATOM 696 O O . PHE A 1 92 ? -15.929 3.971 16.340 1.00 93.06 92 PHE A O 1
ATOM 703 N N . TRP A 1 93 ? -14.912 5.292 17.849 1.00 91.12 93 TRP A N 1
ATOM 704 C CA . TRP A 1 93 ? -14.635 6.373 16.905 1.00 91.12 93 TRP A CA 1
ATOM 705 C C . TRP A 1 93 ? -13.649 5.933 15.814 1.00 91.12 93 TRP A C 1
ATOM 707 O O . TRP A 1 93 ? -13.890 6.208 14.637 1.00 91.12 93 TRP A O 1
ATOM 717 N N . ILE A 1 94 ? -12.597 5.195 16.185 1.00 91.31 94 ILE A N 1
ATOM 718 C CA . ILE A 1 94 ? -11.627 4.618 15.242 1.00 91.31 94 ILE A CA 1
ATOM 719 C C . ILE A 1 94 ? -12.313 3.647 14.275 1.00 91.31 94 ILE A C 1
ATOM 721 O O . ILE A 1 94 ? -12.120 3.766 13.069 1.00 91.31 94 ILE A O 1
ATOM 725 N N . VAL A 1 95 ? -13.154 2.731 14.771 1.00 92.00 95 VAL A N 1
ATOM 726 C CA . VAL A 1 95 ? -13.924 1.799 13.925 1.00 92.00 95 VAL A CA 1
ATOM 727 C C . VAL A 1 95 ? -14.810 2.578 12.955 1.00 92.00 95 VAL A C 1
ATOM 729 O O . VAL A 1 95 ? -14.783 2.327 11.756 1.00 92.00 95 VAL A O 1
ATOM 732 N N . SER A 1 96 ? -15.538 3.580 13.449 1.00 90.75 96 SER A N 1
ATOM 733 C CA . SER A 1 96 ? -16.478 4.370 12.642 1.00 90.75 96 SER A CA 1
ATOM 734 C C . SER A 1 96 ? -15.802 5.211 11.554 1.00 90.75 96 SER A C 1
ATOM 736 O O . SER A 1 96 ? -16.428 5.518 10.544 1.00 90.75 96 SER A O 1
ATOM 738 N N . ASN A 1 97 ? -14.528 5.563 11.741 1.00 89.56 97 ASN A N 1
ATOM 739 C CA . ASN A 1 97 ? -13.725 6.321 10.781 1.00 89.56 97 ASN A CA 1
ATOM 740 C C . ASN A 1 97 ? -12.630 5.468 10.126 1.00 89.56 97 ASN A C 1
ATOM 742 O O . ASN A 1 97 ? -11.706 6.022 9.528 1.00 89.56 97 ASN A O 1
ATOM 746 N N . ALA A 1 98 ? -12.725 4.136 10.215 1.00 88.75 98 ALA A N 1
ATOM 747 C CA . ALA A 1 98 ? -11.663 3.234 9.787 1.00 88.75 98 ALA A CA 1
ATOM 748 C C . ALA A 1 98 ? -11.255 3.479 8.334 1.00 88.75 98 ALA A C 1
ATOM 750 O O . ALA A 1 98 ? -10.091 3.732 8.066 1.00 88.75 98 ALA A O 1
ATOM 751 N N . ASN A 1 99 ? -12.205 3.520 7.399 1.00 88.00 99 ASN A N 1
ATOM 752 C CA . ASN A 1 99 ? -11.887 3.768 5.992 1.00 88.00 99 ASN A CA 1
ATOM 753 C C . ASN A 1 99 ? -11.033 5.042 5.799 1.00 88.00 99 ASN A C 1
ATOM 755 O O . ASN A 1 99 ? -9.992 5.000 5.150 1.00 88.00 99 ASN A O 1
ATOM 759 N N . THR A 1 100 ? -11.416 6.157 6.429 1.00 87.00 100 THR A N 1
ATOM 760 C CA . THR A 1 100 ? -10.693 7.435 6.325 1.00 87.00 100 THR A CA 1
ATOM 761 C C . THR A 1 100 ? -9.298 7.371 6.945 1.00 87.00 100 THR A C 1
ATOM 763 O O . THR A 1 100 ? -8.343 7.863 6.351 1.00 87.00 100 THR A O 1
ATOM 766 N N . ILE A 1 101 ? -9.159 6.746 8.119 1.00 87.94 101 ILE A N 1
ATOM 767 C CA . ILE A 1 101 ? -7.862 6.584 8.799 1.00 87.94 101 ILE A CA 1
ATOM 768 C C . ILE A 1 101 ? -6.895 5.780 7.923 1.00 87.94 101 ILE A C 1
ATOM 770 O O . ILE A 1 101 ? -5.716 6.107 7.832 1.00 87.94 101 ILE A O 1
ATOM 774 N N . PHE A 1 102 ? -7.387 4.746 7.247 1.00 87.31 102 PHE A N 1
ATOM 775 C CA . PHE A 1 102 ? -6.550 3.876 6.428 1.00 87.31 102 PHE A CA 1
ATOM 776 C C . PHE A 1 102 ? -6.116 4.586 5.150 1.00 87.31 102 PHE A C 1
ATOM 778 O O . PHE A 1 102 ? -4.929 4.582 4.826 1.00 87.31 102 PHE A O 1
ATOM 785 N N . TRP A 1 103 ? -7.030 5.301 4.490 1.00 86.75 103 TRP A N 1
ATOM 786 C CA . TRP A 1 103 ? -6.658 6.163 3.370 1.00 86.75 103 TRP A CA 1
ATOM 787 C C . TRP A 1 103 ? -5.659 7.245 3.770 1.00 86.75 103 TRP A C 1
ATOM 789 O O . TRP A 1 103 ? -4.753 7.530 2.991 1.00 86.75 103 TRP A O 1
ATOM 799 N N . LEU A 1 104 ? -5.762 7.811 4.975 1.00 88.06 104 LEU A N 1
ATOM 800 C CA . LEU A 1 104 ? -4.761 8.746 5.486 1.00 88.06 104 LEU A CA 1
ATOM 801 C C . LEU A 1 104 ? -3.381 8.089 5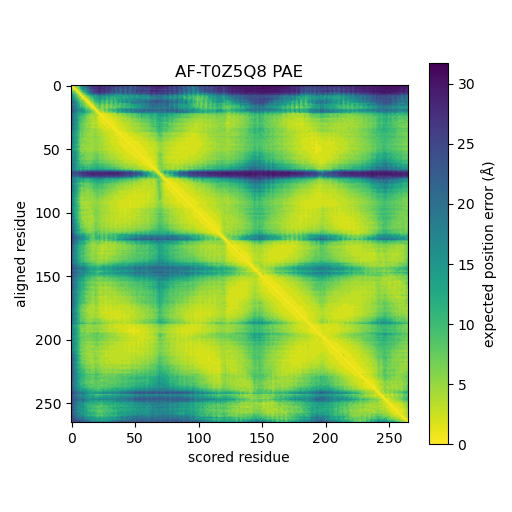.571 1.00 88.06 104 LEU A C 1
ATOM 803 O O . LEU A 1 104 ? -2.424 8.642 5.041 1.00 88.06 104 LEU A O 1
ATOM 807 N N . ILE A 1 105 ? -3.282 6.899 6.171 1.00 87.88 105 ILE A N 1
ATOM 808 C CA . ILE A 1 105 ? -2.014 6.162 6.282 1.00 87.88 105 ILE A CA 1
ATOM 809 C C . ILE A 1 105 ? -1.411 5.910 4.895 1.00 87.88 105 ILE A C 1
ATOM 811 O O . ILE A 1 105 ? -0.240 6.207 4.675 1.00 87.88 105 ILE A O 1
ATOM 815 N N . LEU A 1 106 ? -2.201 5.409 3.943 1.00 87.44 106 LEU A N 1
ATOM 816 C CA . LEU A 1 106 ? -1.714 5.122 2.591 1.00 87.44 106 LEU A CA 1
ATOM 817 C C . LEU A 1 106 ? -1.249 6.391 1.863 1.00 87.44 106 LEU A C 1
ATOM 819 O O . LEU A 1 106 ? -0.191 6.376 1.236 1.00 87.44 106 LEU A O 1
ATOM 823 N N . ASN A 1 107 ? -1.992 7.496 1.987 1.00 85.69 107 ASN A N 1
ATOM 824 C CA . ASN A 1 107 ? -1.603 8.776 1.395 1.00 85.69 107 ASN A CA 1
ATOM 825 C C . ASN A 1 107 ? -0.315 9.333 2.008 1.00 85.69 107 ASN A C 1
ATOM 827 O O . ASN A 1 107 ? 0.481 9.899 1.271 1.00 85.69 107 ASN A O 1
ATOM 831 N N . LEU A 1 108 ? -0.068 9.134 3.309 1.00 87.88 108 LEU A N 1
ATOM 832 C CA . LEU A 1 108 ? 1.196 9.535 3.939 1.00 87.88 108 LEU A CA 1
ATOM 833 C C . LEU A 1 108 ? 2.392 8.803 3.317 1.00 87.88 108 LEU A C 1
ATOM 835 O O . LEU A 1 108 ? 3.409 9.417 3.010 1.00 87.88 108 LEU A O 1
ATOM 839 N N . PHE A 1 109 ? 2.283 7.492 3.092 1.00 88.31 109 PHE A N 1
ATOM 840 C CA . PHE A 1 109 ? 3.358 6.740 2.439 1.00 88.31 109 PHE A CA 1
ATOM 841 C C . PHE A 1 109 ? 3.540 7.142 0.974 1.00 88.31 109 PHE A C 1
ATOM 843 O O . PHE A 1 109 ? 4.671 7.249 0.503 1.00 88.31 109 PHE A O 1
ATOM 850 N N . GLN A 1 110 ? 2.444 7.405 0.260 1.00 84.12 110 GLN A N 1
ATOM 851 C CA . GLN A 1 110 ? 2.506 7.876 -1.121 1.00 84.12 110 GLN A CA 1
ATOM 852 C C . GLN A 1 110 ? 3.102 9.285 -1.225 1.00 84.12 110 GLN A C 1
ATOM 854 O O . GLN A 1 110 ? 3.949 9.503 -2.088 1.00 84.12 110 GLN A O 1
ATOM 859 N N . SER A 1 111 ? 2.742 10.214 -0.335 1.00 85.38 111 SER A N 1
ATOM 860 C CA . SER A 1 111 ? 3.313 11.566 -0.322 1.00 85.38 111 SER A CA 1
ATOM 861 C C . SER A 1 111 ? 4.808 11.526 -0.029 1.00 85.38 111 SER A C 1
ATOM 863 O O . SER A 1 111 ? 5.587 12.116 -0.765 1.00 85.38 111 SER A O 1
ATOM 865 N N . VAL A 1 112 ? 5.225 10.733 0.964 1.00 88.38 112 VAL A N 1
ATOM 866 C CA . VAL A 1 112 ? 6.649 10.519 1.256 1.00 88.38 112 VAL A CA 1
ATOM 867 C C . VAL A 1 112 ? 7.370 9.913 0.051 1.00 88.38 112 VAL A C 1
ATOM 869 O O . VAL A 1 112 ? 8.484 10.320 -0.268 1.00 88.38 112 VAL A O 1
ATOM 872 N N . SER A 1 113 ? 6.744 8.964 -0.654 1.00 85.50 113 SER A N 1
ATOM 873 C CA . SER A 1 113 ? 7.343 8.397 -1.865 1.00 85.50 113 SER A CA 1
ATOM 874 C C . SER A 1 113 ? 7.506 9.440 -2.973 1.00 85.50 113 SER A C 1
ATOM 876 O O . SER A 1 113 ? 8.559 9.475 -3.603 1.00 85.50 113 SER A O 1
ATOM 878 N N . ALA A 1 114 ? 6.526 10.325 -3.171 1.00 85.00 114 ALA A N 1
ATOM 879 C CA . ALA A 1 114 ? 6.605 11.397 -4.159 1.00 85.00 114 ALA A CA 1
ATOM 880 C C . ALA A 1 114 ? 7.709 12.408 -3.809 1.00 85.00 114 ALA A C 1
ATOM 882 O O . ALA A 1 114 ? 8.485 12.791 -4.681 1.00 85.00 114 ALA A O 1
ATOM 883 N N . ASP A 1 115 ? 7.847 12.765 -2.531 1.00 87.88 115 ASP A N 1
ATOM 884 C CA . ASP A 1 115 ? 8.872 13.704 -2.063 1.00 87.88 115 ASP A CA 1
ATOM 885 C C . ASP A 1 115 ? 10.297 13.158 -2.249 1.00 87.88 115 ASP A C 1
ATOM 887 O O . ASP A 1 115 ? 11.201 13.892 -2.642 1.00 87.88 115 ASP A O 1
ATOM 891 N N . ILE A 1 116 ? 10.512 11.864 -1.982 1.00 87.25 116 ILE A N 1
ATOM 892 C CA . ILE A 1 116 ? 11.838 11.234 -2.102 1.00 87.25 116 ILE A CA 1
ATOM 893 C C . ILE A 1 116 ? 12.203 10.967 -3.566 1.00 87.25 116 ILE A C 1
ATOM 895 O O . ILE A 1 116 ? 13.364 11.097 -3.948 1.00 87.25 116 ILE A O 1
ATOM 899 N N . THR A 1 117 ? 11.231 10.555 -4.381 1.00 83.75 117 THR A N 1
ATOM 900 C CA . THR A 1 117 ? 11.475 10.165 -5.779 1.00 83.75 117 THR A CA 1
ATOM 901 C C . THR A 1 117 ? 11.408 11.340 -6.750 1.00 83.75 117 THR A C 1
ATOM 903 O O . THR A 1 117 ? 11.937 11.242 -7.853 1.00 83.75 117 THR A O 1
ATOM 906 N N . GLY A 1 118 ? 10.755 12.442 -6.368 1.00 80.00 118 GLY A N 1
ATOM 907 C CA . GLY A 1 118 ? 10.455 13.564 -7.258 1.00 80.00 118 GLY A CA 1
ATOM 908 C C . GLY A 1 118 ? 9.427 13.230 -8.344 1.00 80.00 118 GLY A C 1
ATOM 909 O O . GLY A 1 118 ? 9.167 14.066 -9.211 1.00 80.00 118 GLY A O 1
ATOM 910 N N . LEU A 1 119 ? 8.844 12.027 -8.314 1.00 72.62 119 LEU A N 1
ATOM 911 C CA . LEU A 1 119 ? 7.855 11.574 -9.280 1.00 72.62 119 LEU A CA 1
ATOM 912 C C . LEU A 1 119 ? 6.440 11.788 -8.728 1.00 72.62 119 LEU A C 1
ATOM 914 O O . LEU A 1 119 ? 6.182 11.509 -7.553 1.00 72.62 119 LEU A O 1
ATOM 918 N N . PRO A 1 120 ? 5.495 12.271 -9.556 1.00 70.44 120 PRO A N 1
ATOM 919 C CA . PRO A 1 120 ? 4.094 12.341 -9.165 1.00 70.44 120 PRO A CA 1
ATOM 920 C C . PRO A 1 120 ? 3.529 10.933 -8.932 1.00 70.44 120 PRO A C 1
ATOM 922 O O . PRO A 1 120 ? 4.176 9.932 -9.231 1.00 70.44 120 PRO A O 1
ATOM 925 N N . LEU A 1 121 ? 2.292 10.852 -8.427 1.00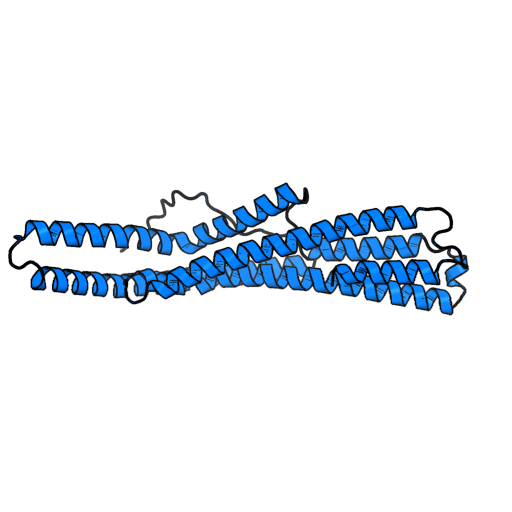 68.12 121 LEU A N 1
ATOM 926 C CA . LEU A 1 121 ? 1.606 9.584 -8.178 1.00 68.12 121 LEU A CA 1
ATOM 927 C C . LEU A 1 121 ? 1.687 8.656 -9.405 1.00 68.12 121 LEU A C 1
ATOM 929 O O . LEU A 1 121 ? 1.059 8.899 -10.439 1.00 68.12 121 LEU A O 1
ATOM 933 N N . LEU A 1 122 ? 2.475 7.592 -9.271 1.00 69.31 122 LEU A N 1
ATOM 934 C CA . LEU A 1 122 ? 2.725 6.631 -10.334 1.00 69.31 122 LEU A CA 1
ATOM 935 C C . LEU A 1 122 ? 1.471 5.785 -10.564 1.00 69.31 122 LEU A C 1
ATOM 937 O O . LEU A 1 122 ? 0.800 5.363 -9.625 1.00 69.31 122 LEU A O 1
ATOM 941 N N . SER A 1 123 ? 1.152 5.521 -11.830 1.00 78.88 123 SER A N 1
ATOM 942 C CA . SER A 1 123 ? 0.129 4.544 -12.208 1.00 78.88 123 SER A CA 1
ATOM 943 C C . SER A 1 123 ? 0.806 3.357 -12.893 1.00 78.88 123 SER A C 1
ATOM 945 O O . SER A 1 123 ? 1.761 3.581 -13.644 1.00 78.88 123 SER A O 1
ATOM 947 N N . PRO A 1 124 ? 0.330 2.107 -12.716 1.00 79.81 124 PRO A N 1
ATOM 948 C CA . PRO A 1 124 ? 0.862 0.970 -13.470 1.00 79.81 124 PRO A CA 1
ATOM 949 C C . PRO A 1 124 ? 0.859 1.209 -14.982 1.00 79.81 124 PRO A C 1
ATOM 951 O O . PRO A 1 124 ? 1.783 0.799 -15.677 1.00 79.81 124 PRO A O 1
ATOM 954 N N . GLY A 1 125 ? -0.143 1.938 -15.491 1.00 81.94 125 GLY A N 1
ATOM 955 C CA . GLY A 1 125 ? -0.190 2.342 -16.892 1.00 81.94 125 GLY A CA 1
ATOM 956 C C . GLY A 1 125 ? 0.961 3.262 -17.310 1.00 81.94 125 GLY A C 1
ATOM 957 O O . GLY A 1 125 ? 1.438 3.137 -18.433 1.00 81.94 125 GLY A O 1
ATOM 958 N N . THR A 1 126 ? 1.420 4.158 -16.434 1.00 80.88 126 THR A N 1
ATOM 959 C CA . THR A 1 126 ? 2.570 5.035 -16.706 1.00 80.88 126 THR A CA 1
ATOM 960 C C . THR A 1 126 ? 3.860 4.223 -16.791 1.00 80.88 126 THR A C 1
ATOM 962 O O . THR A 1 126 ? 4.621 4.408 -17.730 1.00 80.88 126 THR A O 1
ATOM 965 N N . ILE A 1 127 ? 4.055 3.261 -15.882 1.00 84.12 127 ILE A N 1
ATOM 966 C CA . ILE A 1 127 ? 5.236 2.378 -15.865 1.00 84.12 127 ILE A CA 1
ATOM 967 C C . ILE A 1 127 ? 5.331 1.578 -17.170 1.00 84.12 127 ILE A C 1
ATOM 969 O O . ILE A 1 127 ? 6.390 1.507 -17.792 1.00 84.12 127 ILE A O 1
ATOM 973 N N . LEU A 1 128 ? 4.204 1.015 -17.619 1.00 86.69 128 LEU A N 1
ATOM 974 C CA . LEU A 1 128 ? 4.133 0.301 -18.895 1.00 86.69 128 LEU A CA 1
ATOM 975 C C . LEU A 1 128 ? 4.433 1.221 -20.083 1.00 86.69 128 LEU A C 1
ATOM 977 O O . LEU A 1 128 ? 5.157 0.825 -20.994 1.00 86.69 128 LEU A O 1
ATOM 981 N N . GLN A 1 129 ? 3.907 2.450 -20.070 1.00 85.69 129 GLN A N 1
ATOM 982 C CA . GLN A 1 129 ? 4.173 3.421 -21.129 1.00 85.69 129 GLN A CA 1
ATOM 983 C C . GLN A 1 129 ? 5.657 3.802 -21.189 1.00 85.69 129 GLN A C 1
ATOM 985 O O . GLN A 1 129 ? 6.208 3.890 -22.284 1.00 85.69 129 GLN A O 1
ATOM 990 N N . THR A 1 130 ? 6.316 3.975 -20.041 1.00 84.75 130 THR A N 1
ATOM 991 C CA . THR A 1 130 ? 7.764 4.218 -19.969 1.00 84.75 130 THR A CA 1
ATOM 992 C C . THR A 1 130 ? 8.545 3.071 -20.612 1.00 84.75 130 THR A C 1
ATOM 994 O O . THR A 1 130 ? 9.426 3.326 -21.430 1.00 84.75 130 THR A O 1
ATOM 997 N N . GLY A 1 131 ? 8.172 1.814 -20.341 1.00 85.81 131 GLY A N 1
ATOM 998 C CA . GLY A 1 131 ? 8.791 0.649 -20.982 1.00 85.81 131 GLY A CA 1
ATOM 999 C C . GLY A 1 131 ? 8.619 0.622 -22.506 1.00 85.81 131 GLY A C 1
ATOM 1000 O O . GLY A 1 131 ? 9.574 0.351 -23.232 1.00 85.81 131 GLY A O 1
ATOM 1001 N N . VAL A 1 132 ? 7.425 0.958 -23.012 1.00 88.94 132 VAL A N 1
ATOM 1002 C CA . VAL A 1 132 ? 7.164 1.058 -24.462 1.00 88.94 132 VAL A CA 1
ATOM 1003 C C . VAL A 1 132 ? 7.984 2.179 -25.103 1.00 88.94 132 VAL A C 1
ATOM 1005 O O . VAL A 1 132 ? 8.570 1.976 -26.165 1.00 88.94 132 VAL A O 1
ATOM 1008 N N . ASN A 1 133 ? 8.062 3.344 -24.458 1.00 88.31 133 ASN A N 1
ATOM 1009 C CA . ASN A 1 133 ? 8.860 4.468 -24.947 1.00 88.31 133 ASN A CA 1
ATOM 1010 C C . ASN A 1 133 ? 10.346 4.095 -25.019 1.00 88.31 133 ASN A C 1
ATOM 1012 O O . ASN A 1 133 ? 10.996 4.366 -26.022 1.00 88.31 133 ASN A O 1
ATOM 1016 N N . PHE A 1 134 ? 10.856 3.407 -23.999 1.00 86.56 134 PHE A N 1
ATOM 1017 C CA . PHE A 1 134 ? 12.243 2.958 -23.953 1.00 86.56 134 PHE A CA 1
ATOM 1018 C C . PHE A 1 134 ? 12.575 1.963 -25.079 1.00 86.56 134 PHE A C 1
ATOM 1020 O O . PHE A 1 134 ? 13.593 2.095 -25.756 1.00 86.56 134 PHE A O 1
ATOM 1027 N N . VAL A 1 135 ? 11.682 1.008 -25.357 1.00 88.44 135 VAL A N 1
ATOM 1028 C CA . VAL A 1 135 ? 11.819 0.102 -26.512 1.00 88.44 135 VAL A CA 1
ATOM 1029 C C . VAL A 1 135 ? 11.793 0.871 -27.838 1.00 88.44 135 VAL A C 1
ATOM 1031 O O . VAL A 1 135 ? 12.614 0.611 -28.718 1.00 88.44 135 VAL A O 1
ATOM 1034 N N . SER A 1 136 ? 10.900 1.855 -27.970 1.00 88.56 136 SER A N 1
ATOM 1035 C CA . SER A 1 136 ? 10.836 2.714 -29.157 1.00 88.56 136 SER A CA 1
ATOM 1036 C C . SER A 1 136 ? 12.123 3.519 -29.368 1.00 88.56 136 SER A C 1
ATOM 1038 O O . SER A 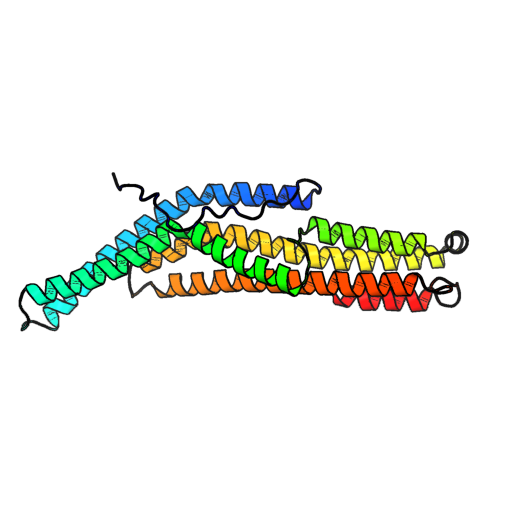1 136 ? 12.505 3.761 -30.515 1.00 88.56 136 SER A O 1
ATOM 1040 N N . GLU A 1 137 ? 12.803 3.934 -28.297 1.00 87.06 137 GLU A N 1
ATOM 1041 C CA . GLU A 1 137 ? 14.098 4.615 -28.391 1.00 87.06 137 GLU A CA 1
ATOM 1042 C C . GLU A 1 137 ? 15.183 3.688 -28.950 1.00 87.06 137 GLU A C 1
ATOM 1044 O O . GLU A 1 137 ? 15.903 4.095 -29.865 1.00 87.06 137 GLU A O 1
ATOM 1049 N N . ILE A 1 138 ? 15.249 2.431 -28.491 1.00 86.31 138 ILE A N 1
ATOM 1050 C CA . ILE A 1 138 ? 16.180 1.420 -29.026 1.00 86.31 138 ILE A CA 1
ATOM 1051 C C . ILE A 1 138 ? 15.959 1.241 -30.530 1.00 86.31 138 ILE A C 1
ATOM 1053 O O . ILE A 1 138 ? 16.909 1.300 -31.310 1.00 86.31 138 ILE A O 1
ATOM 1057 N N . GLU A 1 139 ? 14.708 1.052 -30.954 1.00 86.25 139 GLU A N 1
ATOM 1058 C CA . GLU A 1 139 ? 14.373 0.842 -32.368 1.00 86.25 139 GLU A CA 1
ATOM 1059 C C . GLU A 1 139 ? 14.748 2.044 -33.237 1.00 86.25 139 GLU A C 1
ATOM 1061 O O . GLU A 1 139 ? 15.250 1.864 -34.346 1.00 86.25 139 GLU A O 1
ATOM 1066 N N . SER A 1 140 ? 14.570 3.264 -32.722 1.00 86.06 140 SER A N 1
ATOM 1067 C CA . SER A 1 140 ? 14.955 4.492 -33.426 1.00 86.06 140 SER A CA 1
ATOM 1068 C C . SER A 1 140 ? 16.473 4.694 -33.535 1.00 86.06 140 SER A C 1
ATOM 1070 O O . SER A 1 140 ? 16.943 5.327 -34.481 1.00 86.06 140 SER A O 1
ATOM 1072 N N . GLY A 1 141 ? 17.243 4.152 -32.586 1.00 82.19 141 GLY A N 1
ATOM 1073 C CA . GLY A 1 141 ? 18.702 4.254 -32.559 1.00 82.19 141 GLY A CA 1
ATOM 1074 C C . GLY A 1 141 ? 19.411 3.261 -33.484 1.00 82.19 141 GLY A C 1
ATOM 1075 O O . GLY A 1 141 ? 20.532 3.522 -33.931 1.00 82.19 141 GLY A O 1
ATOM 1076 N N . VAL A 1 142 ? 18.769 2.136 -33.811 1.00 83.88 142 VAL A N 1
ATOM 1077 C CA . VAL A 1 142 ? 19.335 1.121 -34.707 1.00 83.88 142 VAL A CA 1
ATOM 1078 C C . VAL A 1 142 ? 19.245 1.593 -36.170 1.00 83.88 142 VAL A C 1
ATOM 1080 O O . VAL A 1 142 ? 18.160 1.914 -36.655 1.00 83.88 142 VAL A O 1
ATOM 1083 N N . PRO A 1 143 ? 20.356 1.606 -36.935 1.00 82.56 143 PRO A N 1
ATOM 1084 C CA . PRO A 1 143 ? 20.324 2.012 -38.337 1.00 82.56 143 PRO A CA 1
ATOM 1085 C C . PRO A 1 143 ? 19.395 1.125 -39.174 1.00 82.56 143 PRO A C 1
ATOM 1087 O O . PRO A 1 143 ? 19.481 -0.100 -39.103 1.00 82.56 143 PRO A O 1
ATOM 1090 N N . ILE A 1 144 ? 18.601 1.722 -40.071 1.00 79.94 144 ILE A N 1
ATOM 1091 C CA . ILE A 1 144 ? 17.706 0.990 -40.995 1.00 79.94 144 ILE A CA 1
ATOM 1092 C C . ILE A 1 144 ? 18.465 -0.098 -41.779 1.00 79.94 144 ILE A C 1
ATOM 1094 O O . ILE A 1 144 ? 17.963 -1.201 -41.979 1.00 79.94 144 ILE A O 1
ATOM 1098 N N . ALA A 1 145 ? 19.715 0.181 -42.165 1.00 77.44 145 ALA A N 1
ATOM 1099 C CA . ALA A 1 145 ? 20.583 -0.773 -42.857 1.00 77.44 145 ALA A CA 1
ATOM 1100 C C . ALA A 1 145 ? 20.909 -2.030 -42.024 1.00 77.44 145 ALA A C 1
ATOM 1102 O O . ALA A 1 145 ? 21.155 -3.092 -42.591 1.00 77.44 145 ALA A O 1
ATOM 1103 N N . ALA A 1 146 ? 20.896 -1.932 -40.693 1.00 76.31 146 ALA A N 1
ATOM 1104 C CA . ALA A 1 146 ? 21.153 -3.057 -39.802 1.00 76.31 146 ALA A CA 1
ATOM 1105 C C . ALA A 1 146 ? 19.970 -4.044 -39.764 1.00 76.31 146 ALA A C 1
ATOM 1107 O O . ALA A 1 146 ? 20.198 -5.248 -39.658 1.00 76.31 146 ALA A O 1
ATOM 1108 N N . PHE A 1 147 ? 18.733 -3.566 -39.960 1.00 80.62 147 PHE A N 1
ATOM 1109 C CA . PHE A 1 147 ? 17.527 -4.409 -40.011 1.00 80.62 147 PHE A CA 1
ATOM 1110 C C . PHE A 1 147 ? 17.438 -5.304 -41.258 1.00 80.62 147 PHE A C 1
ATOM 1112 O O . PHE A 1 147 ? 16.631 -6.233 -41.307 1.00 80.62 147 PHE A O 1
ATOM 1119 N N . VAL A 1 148 ? 18.285 -5.065 -42.265 1.00 83.31 148 VAL A N 1
ATOM 1120 C CA . VAL A 1 148 ? 18.393 -5.930 -43.451 1.00 83.31 148 VAL A CA 1
ATOM 1121 C C . VAL A 1 148 ? 19.004 -7.290 -43.086 1.00 83.31 148 VAL A C 1
ATOM 1123 O O . VAL A 1 148 ? 18.735 -8.285 -43.756 1.00 83.31 148 VAL A O 1
ATOM 1126 N N . SER A 1 149 ? 19.801 -7.360 -42.012 1.00 83.50 149 SER A N 1
ATOM 1127 C CA . SER A 1 149 ? 20.360 -8.614 -41.504 1.00 83.50 149 SER A CA 1
ATOM 1128 C C . SER A 1 149 ? 19.349 -9.329 -40.595 1.00 83.50 149 SER A C 1
ATOM 1130 O O . SER A 1 149 ? 19.038 -8.805 -39.521 1.00 83.50 149 SER A O 1
ATOM 1132 N N . PRO A 1 150 ? 18.879 -10.548 -40.943 1.00 83.81 150 PRO A N 1
ATOM 1133 C CA . PRO A 1 150 ? 17.917 -11.290 -40.120 1.00 83.81 150 PRO A CA 1
ATOM 1134 C C . PRO A 1 150 ? 18.405 -11.532 -38.686 1.00 83.81 150 PRO A C 1
ATOM 1136 O O . PRO A 1 150 ? 17.610 -11.526 -37.749 1.00 83.81 150 PRO A O 1
ATOM 1139 N N . THR A 1 151 ? 19.718 -11.701 -38.504 1.00 84.38 151 THR A N 1
ATOM 1140 C CA . THR A 1 151 ? 20.340 -11.939 -37.196 1.00 84.38 151 THR A CA 1
ATOM 1141 C C . THR A 1 151 ? 20.244 -10.719 -36.282 1.00 84.38 151 THR A C 1
ATOM 1143 O O . THR A 1 151 ? 19.945 -10.863 -35.101 1.00 84.38 151 THR A O 1
ATOM 1146 N N . VAL A 1 152 ? 20.463 -9.512 -36.815 1.00 82.38 152 VAL A N 1
ATOM 1147 C CA . VAL A 1 152 ? 20.394 -8.273 -36.022 1.00 82.38 152 VAL A CA 1
ATOM 1148 C C . VAL A 1 152 ? 18.951 -7.972 -35.636 1.00 82.38 152 VAL A C 1
ATOM 1150 O O . VAL A 1 152 ? 18.676 -7.704 -34.469 1.00 82.38 152 VAL A O 1
ATOM 1153 N N . THR A 1 153 ? 18.023 -8.100 -36.587 1.00 84.94 153 THR A N 1
ATOM 1154 C CA . THR A 1 153 ? 16.587 -7.916 -36.344 1.00 84.94 153 THR A CA 1
ATOM 1155 C C . THR A 1 153 ? 16.072 -8.871 -35.270 1.00 84.94 153 THR A C 1
ATOM 1157 O O . THR A 1 153 ? 15.342 -8.447 -34.377 1.00 84.94 153 THR A O 1
ATOM 1160 N N . PHE A 1 154 ? 16.495 -10.140 -35.298 1.00 86.69 154 PHE A N 1
ATOM 1161 C CA . PHE A 1 154 ? 16.130 -11.108 -34.266 1.00 86.69 154 PHE A CA 1
ATOM 1162 C C . PHE A 1 154 ? 16.681 -10.725 -32.885 1.00 86.69 154 PHE A C 1
ATOM 1164 O O . PHE A 1 154 ? 15.932 -10.732 -31.911 1.00 86.69 154 PHE A O 1
ATOM 1171 N N . THR A 1 155 ? 17.959 -10.346 -32.789 1.00 85.62 155 THR A N 1
ATOM 1172 C CA . THR A 1 155 ? 18.579 -9.950 -31.512 1.00 85.62 155 THR A CA 1
ATOM 1173 C C . THR A 1 155 ? 17.922 -8.708 -30.909 1.00 85.62 155 THR A C 1
ATOM 1175 O O . THR A 1 155 ? 17.645 -8.691 -29.711 1.00 85.62 155 THR A O 1
ATOM 1178 N N . VAL A 1 156 ? 17.639 -7.684 -31.722 1.00 86.69 156 VAL A N 1
ATOM 1179 C CA . VAL A 1 156 ? 16.958 -6.460 -31.267 1.00 86.69 156 VAL A CA 1
ATOM 1180 C C . VAL A 1 156 ? 15.540 -6.782 -30.797 1.00 86.69 156 VAL A C 1
ATOM 1182 O O . VAL A 1 156 ? 15.171 -6.408 -29.688 1.00 86.69 156 VAL A O 1
ATOM 1185 N N . ALA A 1 157 ? 14.768 -7.542 -31.580 1.00 88.00 157 ALA A N 1
ATOM 1186 C CA . ALA A 1 157 ? 13.409 -7.928 -31.203 1.00 88.00 157 ALA A CA 1
ATOM 1187 C C . ALA A 1 157 ? 13.376 -8.760 -29.909 1.00 88.00 157 ALA A C 1
ATOM 1189 O O . ALA A 1 157 ? 12.518 -8.547 -29.052 1.00 88.00 157 ALA A O 1
ATOM 1190 N N . PHE A 1 158 ? 14.327 -9.683 -29.739 1.00 88.19 158 PHE A N 1
ATOM 1191 C CA . PHE A 1 158 ? 14.437 -10.498 -28.531 1.00 88.19 158 PHE A CA 1
ATOM 1192 C C . PHE A 1 158 ? 14.823 -9.663 -27.301 1.00 88.19 158 PHE A C 1
ATOM 1194 O O . PHE A 1 158 ? 14.221 -9.818 -26.241 1.00 88.19 158 PHE A O 1
ATOM 1201 N N . SER A 1 159 ? 15.775 -8.738 -27.455 1.00 86.75 159 SER A N 1
ATOM 1202 C CA . SER A 1 159 ? 16.160 -7.773 -26.418 1.00 86.75 159 SER A CA 1
ATOM 1203 C C . SER A 1 159 ? 14.967 -6.920 -25.973 1.00 86.75 159 SER A C 1
ATOM 1205 O O . SER A 1 159 ? 14.629 -6.886 -24.790 1.00 86.75 159 SER A O 1
ATOM 1207 N N . ASN A 1 160 ? 14.258 -6.320 -26.935 1.00 88.50 160 ASN A N 1
ATOM 1208 C CA . ASN A 1 160 ? 13.083 -5.484 -26.691 1.00 88.50 160 ASN A CA 1
ATOM 1209 C C . ASN A 1 160 ? 11.980 -6.245 -25.946 1.00 88.50 160 ASN A C 1
ATOM 1211 O O . ASN A 1 160 ? 11.361 -5.699 -25.033 1.00 88.50 160 ASN A O 1
ATOM 1215 N N . LEU A 1 161 ? 11.764 -7.521 -26.286 1.00 90.06 161 LEU A N 1
ATOM 1216 C CA . LEU A 1 161 ? 10.801 -8.375 -25.595 1.00 90.06 161 LEU A CA 1
ATOM 1217 C C . LEU A 1 161 ? 11.180 -8.587 -24.124 1.00 90.06 161 LEU A C 1
ATOM 1219 O O . LEU A 1 161 ? 10.314 -8.466 -23.258 1.00 90.06 161 LEU A O 1
ATOM 1223 N N . LEU A 1 162 ? 12.449 -8.886 -23.830 1.00 88.69 162 LEU A N 1
ATOM 1224 C CA . LEU A 1 162 ? 12.911 -9.101 -22.454 1.00 88.69 162 LEU A CA 1
ATOM 1225 C C . LEU A 1 162 ? 12.802 -7.833 -21.602 1.00 88.69 162 LEU A C 1
ATOM 1227 O O . LEU A 1 162 ? 12.344 -7.897 -20.461 1.00 88.69 162 LEU A O 1
ATOM 1231 N N . ILE A 1 163 ? 13.163 -6.683 -22.169 1.00 86.50 163 ILE A N 1
ATOM 1232 C CA . ILE A 1 163 ? 13.060 -5.390 -21.487 1.00 86.50 163 ILE A CA 1
ATOM 1233 C C . ILE A 1 163 ? 11.595 -5.072 -21.181 1.00 86.50 163 ILE A C 1
ATOM 1235 O O . ILE A 1 163 ? 11.253 -4.748 -20.045 1.00 86.50 163 ILE A O 1
ATOM 1239 N N . LEU A 1 164 ? 10.708 -5.221 -22.170 1.00 88.56 164 LEU A N 1
ATOM 1240 C CA . LEU A 1 164 ? 9.277 -4.982 -21.990 1.00 88.56 164 LEU A CA 1
ATOM 1241 C C . LEU A 1 164 ? 8.688 -5.919 -20.928 1.00 88.56 164 LEU A C 1
ATOM 1243 O O . LEU A 1 164 ? 7.908 -5.475 -20.085 1.00 88.56 164 LEU A O 1
ATOM 1247 N N . LEU A 1 165 ? 9.095 -7.191 -20.917 1.00 89.69 165 LEU A N 1
ATOM 1248 C CA . LEU A 1 165 ? 8.667 -8.155 -19.905 1.00 89.69 165 LEU A CA 1
ATOM 1249 C C . LEU A 1 165 ? 9.067 -7.716 -18.487 1.00 89.69 165 LEU A C 1
ATOM 1251 O O . LEU A 1 165 ? 8.250 -7.827 -17.575 1.00 89.69 165 LEU A O 1
ATOM 1255 N N . SER A 1 166 ? 10.269 -7.164 -18.309 1.00 87.44 166 SER A N 1
ATOM 1256 C CA . SER A 1 166 ? 10.725 -6.621 -17.023 1.00 87.44 166 SER A CA 1
ATOM 1257 C C . SER A 1 166 ? 9.815 -5.488 -16.521 1.00 87.44 166 SER A C 1
ATOM 1259 O O . SER A 1 166 ? 9.291 -5.547 -15.405 1.00 87.44 166 SER A O 1
ATOM 1261 N N . PHE A 1 167 ? 9.495 -4.511 -17.380 1.00 85.50 167 PHE A N 1
ATOM 1262 C CA . PHE A 1 167 ? 8.556 -3.433 -17.032 1.00 85.50 167 PHE A CA 1
ATOM 1263 C C . PHE A 1 167 ? 7.147 -3.951 -16.706 1.00 85.50 167 PHE A C 1
ATOM 1265 O O . PHE A 1 167 ? 6.485 -3.421 -15.809 1.00 85.50 167 PHE A O 1
ATOM 1272 N N . VAL A 1 168 ? 6.684 -4.997 -17.400 1.00 88.25 168 VAL A N 1
ATOM 1273 C CA . VAL A 1 168 ? 5.390 -5.637 -17.119 1.00 88.25 168 VAL A CA 1
ATOM 1274 C C . VAL A 1 168 ? 5.373 -6.289 -15.738 1.00 88.25 168 VAL A C 1
ATOM 1276 O O . VAL A 1 168 ? 4.372 -6.160 -15.032 1.00 88.25 168 VAL A O 1
ATOM 1279 N N . ILE A 1 169 ? 6.459 -6.948 -15.327 1.00 88.69 169 ILE A N 1
ATOM 1280 C CA . ILE A 1 169 ? 6.563 -7.583 -14.005 1.00 88.69 169 ILE A CA 1
ATOM 1281 C C . ILE A 1 169 ? 6.457 -6.526 -12.898 1.00 88.69 169 ILE A C 1
ATOM 1283 O O . ILE A 1 169 ? 5.627 -6.667 -11.995 1.00 88.69 169 ILE A O 1
ATOM 1287 N N . VAL A 1 170 ? 7.204 -5.423 -13.006 1.00 86.00 170 VAL A N 1
ATOM 1288 C CA . VAL A 1 170 ? 7.161 -4.323 -12.024 1.00 86.00 170 VAL A CA 1
ATOM 1289 C C . VAL A 1 170 ? 5.788 -3.666 -11.969 1.00 86.00 170 VAL A C 1
ATOM 1291 O O . VAL A 1 170 ? 5.219 -3.493 -10.887 1.00 86.00 170 VAL A O 1
ATOM 1294 N N . ALA A 1 171 ? 5.224 -3.321 -13.130 1.00 86.19 171 ALA A N 1
ATOM 1295 C CA . ALA A 1 171 ? 3.897 -2.722 -13.205 1.00 86.19 171 ALA A CA 1
ATOM 1296 C C . ALA A 1 171 ? 2.825 -3.660 -12.625 1.00 86.19 171 ALA A C 1
ATOM 1298 O O . ALA A 1 171 ? 1.928 -3.203 -11.914 1.00 86.19 171 ALA A O 1
ATOM 1299 N N . GLY A 1 172 ? 2.942 -4.968 -12.873 1.00 88.19 172 GLY A N 1
ATOM 1300 C CA . GLY A 1 172 ? 2.081 -6.000 -12.305 1.00 88.19 172 GLY A CA 1
ATOM 1301 C C . GLY A 1 172 ? 2.179 -6.071 -10.781 1.00 88.19 172 GLY A C 1
ATOM 1302 O O . GLY A 1 172 ? 1.157 -6.024 -10.098 1.00 88.19 172 GLY A O 1
ATOM 1303 N N . GLN A 1 173 ? 3.393 -6.100 -10.229 1.00 88.88 173 GLN A N 1
ATOM 1304 C CA . GLN A 1 173 ? 3.616 -6.104 -8.780 1.00 88.88 173 GLN A CA 1
ATOM 1305 C C . GLN A 1 173 ? 3.056 -4.839 -8.110 1.00 88.88 173 GLN A C 1
ATOM 1307 O O . GLN A 1 173 ? 2.433 -4.905 -7.041 1.00 88.88 173 GLN A O 1
ATOM 1312 N N . TYR A 1 174 ? 3.227 -3.682 -8.750 1.00 87.19 174 TYR A N 1
ATOM 1313 C CA . TYR A 1 174 ? 2.659 -2.427 -8.269 1.00 87.19 174 TYR A CA 1
ATOM 1314 C C . TYR A 1 174 ? 1.124 -2.441 -8.317 1.00 87.19 174 TYR A C 1
ATOM 1316 O O . TYR A 1 174 ? 0.468 -2.095 -7.333 1.00 87.19 174 TYR A O 1
ATOM 1324 N N . MET A 1 175 ? 0.540 -2.938 -9.413 1.00 88.06 175 MET A N 1
ATOM 1325 C CA . MET A 1 175 ? -0.907 -3.107 -9.563 1.00 88.06 175 MET A CA 1
ATOM 1326 C C . MET A 1 175 ? -1.491 -4.016 -8.473 1.00 88.06 175 MET A C 1
ATOM 1328 O O . MET A 1 175 ? -2.494 -3.657 -7.855 1.00 88.06 175 MET A O 1
ATOM 1332 N N . VAL A 1 176 ? -0.852 -5.156 -8.191 1.00 90.75 176 VAL A N 1
ATOM 1333 C CA . VAL A 1 176 ? -1.268 -6.075 -7.117 1.00 90.75 176 VAL A CA 1
ATOM 1334 C C . VAL A 1 176 ? -1.252 -5.373 -5.763 1.00 90.75 176 VAL A C 1
ATOM 1336 O O . VAL A 1 176 ? -2.190 -5.530 -4.987 1.00 90.75 176 VAL A O 1
ATOM 1339 N N . THR A 1 177 ? -0.237 -4.553 -5.490 1.00 90.62 177 THR A N 1
ATOM 1340 C CA . THR A 1 177 ? -0.124 -3.812 -4.225 1.00 90.62 177 THR A CA 1
ATOM 1341 C C . THR A 1 177 ? -1.226 -2.755 -4.073 1.00 90.62 177 THR A C 1
ATOM 1343 O O . THR A 1 177 ? -1.794 -2.600 -2.991 1.00 90.62 177 THR A O 1
ATOM 1346 N N . ILE A 1 178 ? -1.596 -2.062 -5.155 1.00 88.75 178 ILE A N 1
ATOM 1347 C CA . ILE A 1 178 ? -2.731 -1.127 -5.144 1.00 88.75 178 ILE A CA 1
ATOM 1348 C C . ILE A 1 178 ? -4.042 -1.877 -4.875 1.00 88.75 178 ILE A C 1
ATOM 1350 O O . ILE A 1 178 ? -4.818 -1.466 -4.011 1.00 88.75 178 ILE A O 1
ATOM 1354 N N . VAL A 1 179 ? -4.282 -2.997 -5.563 1.00 89.88 179 VAL A N 1
ATOM 1355 C CA . VAL A 1 179 ? -5.489 -3.814 -5.353 1.00 89.88 179 VAL A CA 1
ATOM 1356 C C . VAL A 1 179 ? -5.545 -4.361 -3.927 1.00 89.88 179 VAL A C 1
ATOM 1358 O O . VAL A 1 179 ? -6.597 -4.312 -3.288 1.00 89.88 179 VAL A O 1
ATOM 1361 N N . GLU A 1 180 ? -4.412 -4.816 -3.396 1.00 91.38 180 GLU A N 1
ATOM 1362 C CA . GLU A 1 180 ? -4.278 -5.237 -2.005 1.00 91.38 180 GLU A CA 1
ATOM 1363 C C . GLU A 1 180 ? -4.681 -4.108 -1.050 1.00 91.38 180 GLU A C 1
ATOM 1365 O O . GLU A 1 180 ? -5.436 -4.353 -0.115 1.00 91.38 180 GLU A O 1
ATOM 1370 N N . SER A 1 181 ? -4.289 -2.859 -1.321 1.00 90.12 181 SER A N 1
ATOM 1371 C CA . SER A 1 181 ? -4.682 -1.707 -0.497 1.00 90.12 181 SER A CA 1
ATOM 1372 C C . SER A 1 181 ? -6.192 -1.424 -0.506 1.00 90.12 181 SER A C 1
ATOM 1374 O O . SER A 1 181 ? -6.760 -1.099 0.542 1.00 90.12 181 SER A O 1
ATOM 1376 N N . TYR A 1 182 ? -6.869 -1.617 -1.644 1.00 89.25 182 TYR A N 1
ATOM 1377 C CA . TYR A 1 182 ? -8.325 -1.480 -1.750 1.00 89.25 182 TYR A CA 1
ATOM 1378 C C . TYR A 1 182 ? -9.060 -2.559 -0.950 1.00 89.25 182 TYR A C 1
ATOM 1380 O O . TYR A 1 182 ? -10.024 -2.268 -0.235 1.00 89.25 182 TYR A O 1
ATOM 1388 N N . ILE A 1 183 ? -8.589 -3.805 -1.028 1.00 88.94 183 ILE A N 1
ATOM 1389 C CA . ILE A 1 183 ? -9.159 -4.926 -0.274 1.00 88.94 183 ILE A CA 1
ATOM 1390 C C . ILE A 1 183 ? -8.863 -4.764 1.220 1.00 88.94 183 ILE A C 1
ATOM 1392 O O . ILE A 1 183 ? -9.770 -4.909 2.036 1.00 88.94 183 ILE A O 1
ATOM 1396 N N . ALA A 1 184 ? -7.632 -4.402 1.587 1.00 89.56 184 ALA A N 1
ATOM 1397 C CA . ALA A 1 184 ? -7.227 -4.168 2.968 1.00 89.56 184 ALA A CA 1
ATOM 1398 C C . ALA A 1 184 ? -8.111 -3.105 3.624 1.00 89.56 184 ALA A C 1
ATOM 1400 O O . ALA A 1 184 ? -8.650 -3.344 4.698 1.00 89.56 184 ALA A O 1
ATOM 1401 N N . THR A 1 185 ? -8.327 -1.979 2.942 1.00 87.75 185 THR A N 1
ATOM 1402 C CA . THR A 1 185 ? -9.094 -0.847 3.475 1.00 87.75 185 THR A CA 1
ATOM 1403 C C . THR A 1 185 ? -10.600 -1.115 3.540 1.00 87.75 185 THR A C 1
ATOM 1405 O O . THR A 1 185 ? -11.284 -0.527 4.371 1.00 87.75 185 THR A O 1
ATOM 1408 N N . SER A 1 186 ? -11.135 -2.008 2.702 1.00 86.00 186 SER A N 1
ATOM 1409 C CA . SER A 1 186 ? -12.560 -2.366 2.708 1.00 86.00 186 SER A CA 1
ATOM 1410 C C . SER A 1 186 ? -12.856 -3.560 3.619 1.00 86.00 186 SER A C 1
ATOM 1412 O O . SER A 1 186 ? -13.607 -3.436 4.587 1.00 86.00 186 SER A O 1
ATOM 1414 N N . ALA A 1 187 ? -12.246 -4.714 3.346 1.00 84.94 187 ALA A N 1
ATOM 1415 C CA . ALA A 1 187 ? -12.498 -5.964 4.056 1.00 84.94 187 ALA A CA 1
ATOM 1416 C C . ALA A 1 187 ? -11.896 -5.983 5.464 1.00 84.94 187 ALA A C 1
ATOM 1418 O O . ALA A 1 187 ? -12.484 -6.533 6.398 1.00 84.94 187 ALA A O 1
ATOM 1419 N N . GLY A 1 188 ? -10.737 -5.350 5.635 1.00 85.94 188 GLY A N 1
ATOM 1420 C CA . GLY A 1 188 ? -10.006 -5.380 6.890 1.00 85.94 188 GLY A CA 1
ATOM 1421 C C . GLY A 1 188 ? -10.680 -4.623 8.038 1.00 85.94 188 GLY A C 1
ATOM 1422 O O . GLY A 1 188 ? -10.421 -4.937 9.198 1.00 85.94 188 GLY A O 1
ATOM 1423 N N . ILE A 1 189 ? -11.617 -3.707 7.748 1.00 91.19 189 ILE A N 1
ATOM 1424 C CA . ILE A 1 189 ? -12.408 -2.977 8.760 1.00 91.19 189 ILE A CA 1
ATOM 1425 C C . ILE A 1 189 ? -13.096 -3.941 9.735 1.00 91.19 189 ILE A C 1
ATOM 1427 O O . ILE A 1 189 ? -13.219 -3.629 10.920 1.00 91.19 189 ILE A O 1
ATOM 1431 N N . LEU A 1 190 ? -13.480 -5.136 9.272 1.00 93.44 190 LEU A N 1
ATOM 1432 C CA . LEU A 1 190 ? -14.063 -6.174 10.120 1.00 93.44 190 LEU A CA 1
ATOM 1433 C C . LEU A 1 190 ? -13.177 -6.503 11.331 1.00 93.44 190 LEU A C 1
ATOM 1435 O O . LEU A 1 190 ? -13.686 -6.682 12.437 1.00 93.44 190 LEU A O 1
ATOM 1439 N N . MET A 1 191 ? -11.853 -6.526 11.141 1.00 93.88 191 MET A N 1
ATOM 1440 C CA . MET A 1 191 ? -10.899 -6.861 12.198 1.00 93.88 191 MET A CA 1
ATOM 1441 C C . MET A 1 191 ? -10.864 -5.809 13.312 1.00 93.88 191 MET A C 1
ATOM 1443 O O . MET A 1 191 ? -10.618 -6.152 14.466 1.00 93.88 191 MET A O 1
ATOM 1447 N N . LEU A 1 192 ? -11.180 -4.545 13.009 1.00 94.12 192 LEU A N 1
ATOM 1448 C CA . LEU A 1 192 ? -11.298 -3.499 14.030 1.00 94.12 192 LEU A CA 1
ATOM 1449 C C . LEU A 1 192 ? -12.500 -3.709 14.950 1.00 94.12 192 LEU A C 1
ATOM 1451 O O . LEU A 1 192 ? -12.474 -3.247 16.088 1.00 94.12 192 LEU A O 1
ATOM 1455 N N . GLY A 1 193 ? -13.523 -4.447 14.506 1.00 93.19 193 GLY A N 1
ATOM 1456 C CA . GLY A 1 193 ? -14.643 -4.836 15.362 1.00 93.19 193 GLY A CA 1
ATOM 1457 C C . GLY A 1 193 ? -14.188 -5.610 16.605 1.00 93.19 193 GLY A C 1
ATOM 1458 O O . GLY A 1 193 ? -14.754 -5.451 17.682 1.00 93.19 193 GLY A O 1
ATOM 1459 N N . PHE A 1 194 ? -13.090 -6.364 16.508 1.00 95.38 194 PHE A N 1
ATOM 1460 C CA . PHE A 1 194 ? -12.516 -7.101 17.636 1.00 95.38 194 PHE A CA 1
ATOM 1461 C C . PHE A 1 194 ? -11.822 -6.220 18.686 1.00 95.38 194 PHE A C 1
ATOM 1463 O O . PHE A 1 194 ? -11.471 -6.722 19.754 1.00 95.38 194 PHE A O 1
ATOM 1470 N N . ALA A 1 195 ? -11.661 -4.914 18.448 1.00 95.06 195 ALA A N 1
ATOM 1471 C CA . ALA A 1 195 ? -11.106 -3.982 19.432 1.00 95.06 195 ALA A CA 1
ATOM 1472 C C . ALA A 1 195 ? -12.030 -3.737 20.644 1.00 95.06 195 ALA A C 1
ATOM 1474 O O . ALA A 1 195 ? -11.613 -3.094 21.605 1.00 95.06 195 ALA A O 1
ATOM 1475 N N . GLY A 1 196 ? -13.278 -4.229 20.612 1.00 92.19 196 GLY A N 1
ATOM 1476 C CA . GLY A 1 196 ? -14.271 -4.003 21.669 1.00 92.19 196 GLY A CA 1
ATOM 1477 C C . GLY A 1 196 ? -13.943 -4.661 23.013 1.00 92.19 196 GLY A C 1
ATOM 1478 O O . GLY A 1 196 ? -14.433 -4.205 24.039 1.00 92.19 196 GLY A O 1
ATOM 1479 N N . SER A 1 197 ? -13.091 -5.688 23.046 1.00 93.44 197 SER A N 1
ATOM 1480 C CA . SER A 1 197 ? -12.669 -6.345 24.290 1.00 93.44 197 SER A CA 1
ATOM 1481 C C . SER A 1 197 ? -11.164 -6.570 24.324 1.00 93.44 197 SER A C 1
ATOM 1483 O O . SER A 1 197 ? -10.534 -6.860 23.304 1.00 93.44 197 SER A O 1
ATOM 1485 N N . ARG A 1 198 ? -10.574 -6.509 25.524 1.00 91.19 198 ARG A N 1
ATOM 1486 C CA . ARG A 1 198 ? -9.139 -6.758 25.727 1.00 91.19 198 ARG A CA 1
ATOM 1487 C C . ARG A 1 198 ? -8.716 -8.177 25.339 1.00 91.19 198 ARG A C 1
ATOM 1489 O O . ARG A 1 198 ? -7.552 -8.394 25.020 1.00 91.19 198 ARG A O 1
ATOM 1496 N N . PHE A 1 199 ? -9.649 -9.131 25.345 1.00 91.75 199 PHE A N 1
ATOM 1497 C CA . PHE A 1 199 ? -9.380 -10.519 24.963 1.00 91.75 199 PHE A CA 1
ATOM 1498 C C . PHE A 1 199 ? -9.198 -10.695 23.451 1.00 91.75 199 PHE A C 1
ATOM 1500 O O . PHE A 1 199 ? -8.481 -11.593 23.019 1.00 91.75 199 PHE A O 1
ATOM 1507 N N . THR A 1 200 ? -9.812 -9.829 22.644 1.00 94.50 200 THR A N 1
ATOM 1508 C CA . THR A 1 200 ? -9.804 -9.915 21.175 1.00 94.50 200 THR A CA 1
ATOM 1509 C C . THR A 1 200 ? -9.048 -8.765 20.506 1.00 94.50 200 THR A C 1
ATOM 1511 O O . THR A 1 200 ? -8.803 -8.817 19.302 1.00 94.50 200 THR A O 1
ATOM 1514 N N . ALA A 1 201 ? -8.615 -7.757 21.271 1.00 92.12 201 ALA A N 1
ATOM 1515 C CA . ALA A 1 201 ? -7.934 -6.561 20.766 1.00 92.12 201 ALA A CA 1
ATOM 1516 C C . ALA A 1 201 ? -6.698 -6.857 19.893 1.00 92.12 201 ALA A C 1
ATOM 1518 O O . ALA A 1 201 ? -6.419 -6.117 18.954 1.00 92.12 201 ALA A O 1
ATOM 1519 N N . GLN A 1 202 ? -6.024 -7.992 20.115 1.00 94.62 202 GLN A N 1
ATOM 1520 C CA . GLN A 1 202 ? -4.860 -8.414 19.325 1.00 94.62 202 GLN A CA 1
ATOM 1521 C C . GLN A 1 202 ? -5.148 -8.534 17.816 1.00 94.62 202 GLN A C 1
ATOM 1523 O O . GLN A 1 202 ? -4.234 -8.389 17.003 1.00 94.62 202 GLN A O 1
ATOM 1528 N N . PHE A 1 203 ? -6.393 -8.814 17.414 1.00 93.19 203 PHE A N 1
ATOM 1529 C CA . PHE A 1 203 ? -6.765 -8.865 15.996 1.00 93.19 203 PHE A CA 1
ATOM 1530 C C . PHE A 1 203 ? -6.795 -7.474 15.358 1.00 93.19 203 PHE A C 1
ATOM 1532 O O . PHE A 1 203 ? -6.343 -7.315 14.223 1.00 93.19 203 PHE A O 1
ATOM 1539 N N . ALA A 1 204 ? -7.266 -6.467 16.098 1.00 93.44 204 ALA A N 1
ATOM 1540 C CA . ALA A 1 204 ? -7.262 -5.083 15.643 1.00 93.44 204 ALA A CA 1
ATOM 1541 C C . ALA A 1 204 ? -5.826 -4.545 15.524 1.00 93.44 204 ALA A C 1
ATOM 1543 O O . ALA A 1 204 ? -5.488 -3.936 14.511 1.00 93.44 204 ALA A O 1
ATOM 1544 N N . ASP A 1 205 ? -4.955 -4.852 16.492 1.00 93.12 205 ASP A N 1
ATOM 1545 C CA . ASP A 1 205 ? -3.542 -4.443 16.464 1.00 93.12 205 ASP A CA 1
ATOM 1546 C C . ASP A 1 205 ? -2.803 -5.008 15.241 1.00 93.12 205 ASP A C 1
ATOM 1548 O O . ASP A 1 205 ? -2.107 -4.286 14.523 1.00 93.12 205 ASP A O 1
ATOM 1552 N N . LYS A 1 206 ? -3.000 -6.302 14.951 1.00 93.56 206 LYS A N 1
ATOM 1553 C CA . LYS A 1 206 ? -2.424 -6.952 13.762 1.00 93.56 206 LYS A CA 1
ATOM 1554 C C . LYS A 1 206 ? -2.925 -6.331 12.465 1.00 93.56 206 LYS A C 1
ATOM 1556 O O . LYS A 1 206 ? -2.172 -6.244 11.499 1.00 93.56 206 LYS A O 1
ATOM 1561 N N . TYR A 1 207 ? -4.177 -5.893 12.437 1.00 91.94 207 TYR A N 1
ATOM 1562 C CA . TYR A 1 207 ? -4.736 -5.238 11.268 1.00 91.94 207 TYR A CA 1
ATOM 1563 C C . TYR A 1 207 ? -4.145 -3.836 11.039 1.00 91.94 207 TYR A C 1
ATOM 1565 O O . TYR A 1 207 ? -3.803 -3.509 9.902 1.00 91.94 207 TYR A O 1
ATOM 1573 N N . PHE A 1 208 ? -3.915 -3.043 12.093 1.00 91.00 208 PHE A N 1
ATOM 1574 C CA . PHE A 1 208 ? -3.163 -1.786 11.963 1.00 91.00 208 PHE A CA 1
ATOM 1575 C C . PHE A 1 208 ? -1.745 -2.017 11.441 1.00 91.00 208 PHE A C 1
ATOM 1577 O O . PHE A 1 208 ? -1.309 -1.327 10.519 1.00 91.00 208 PHE A O 1
ATOM 1584 N N . ALA A 1 209 ? -1.044 -3.017 11.982 1.00 92.94 209 ALA A N 1
ATOM 1585 C CA . ALA A 1 209 ? 0.284 -3.389 11.503 1.00 92.94 209 ALA A CA 1
ATOM 1586 C C . ALA A 1 209 ? 0.262 -3.802 10.021 1.00 92.94 209 ALA A C 1
ATOM 1588 O O . ALA A 1 209 ? 1.138 -3.399 9.258 1.00 92.94 209 ALA A O 1
ATOM 1589 N N . TYR A 1 210 ? -0.761 -4.550 9.595 1.00 92.94 210 TYR A N 1
ATOM 1590 C CA . TYR A 1 210 ? -0.937 -4.936 8.198 1.00 92.94 210 TYR A CA 1
ATOM 1591 C C . TYR A 1 210 ? -1.151 -3.726 7.281 1.00 92.94 210 TYR A C 1
ATOM 1593 O O . TYR A 1 210 ? -0.483 -3.627 6.258 1.00 92.94 210 TYR A O 1
ATOM 1601 N N . ALA A 1 211 ? -2.006 -2.769 7.647 1.00 90.75 211 ALA A N 1
ATOM 1602 C CA . ALA A 1 211 ? -2.225 -1.586 6.813 1.00 90.75 211 ALA A CA 1
ATOM 1603 C C . ALA A 1 211 ? -1.000 -0.679 6.699 1.00 90.75 211 ALA A C 1
ATOM 1605 O O . ALA A 1 211 ? -0.711 -0.178 5.612 1.00 90.75 211 ALA A O 1
ATOM 1606 N N . ILE A 1 212 ? -0.243 -0.517 7.785 1.00 92.56 212 ILE A N 1
ATOM 1607 C CA . ILE A 1 212 ? 1.065 0.144 7.727 1.00 92.56 212 ILE A CA 1
ATOM 1608 C C . ILE A 1 212 ? 2.000 -0.641 6.796 1.00 92.56 212 ILE A C 1
ATOM 1610 O O . ILE A 1 212 ? 2.667 -0.041 5.959 1.00 92.56 212 ILE A O 1
ATOM 1614 N N . GLY A 1 213 ? 2.000 -1.975 6.874 1.00 94.00 213 GLY A N 1
ATOM 1615 C CA . GLY A 1 213 ? 2.758 -2.848 5.975 1.00 94.00 213 GLY A CA 1
ATOM 1616 C C . GLY A 1 213 ? 2.401 -2.664 4.497 1.00 94.00 213 GLY A C 1
ATOM 1617 O O . GLY A 1 213 ? 3.300 -2.554 3.667 1.00 94.00 213 GLY A O 1
ATOM 1618 N N . VAL A 1 214 ? 1.112 -2.555 4.160 1.00 92.44 214 VAL A N 1
ATOM 1619 C CA . VAL A 1 214 ? 0.653 -2.259 2.791 1.00 92.44 214 VAL A CA 1
ATOM 1620 C C . VAL A 1 214 ? 1.107 -0.865 2.348 1.00 92.44 214 VAL A C 1
ATOM 1622 O O . VAL A 1 214 ? 1.574 -0.706 1.223 1.00 92.44 214 VAL A O 1
ATOM 1625 N N . GLY A 1 215 ? 1.048 0.134 3.234 1.00 90.25 215 GLY A N 1
ATOM 1626 C CA . GLY A 1 215 ? 1.578 1.473 2.967 1.00 90.25 215 GLY A CA 1
ATOM 1627 C C . GLY A 1 215 ? 3.084 1.474 2.676 1.00 90.25 215 GLY A C 1
ATOM 1628 O O . GLY A 1 215 ? 3.519 2.040 1.675 1.00 90.25 215 GLY A O 1
ATOM 1629 N N . ILE A 1 216 ? 3.876 0.768 3.488 1.00 92.31 216 ILE A N 1
ATOM 1630 C CA . ILE A 1 216 ? 5.318 0.586 3.261 1.00 92.31 216 ILE A CA 1
ATOM 1631 C C . ILE A 1 216 ? 5.568 -0.137 1.935 1.00 92.31 216 ILE A C 1
ATOM 1633 O O . ILE A 1 216 ? 6.456 0.254 1.184 1.00 92.31 216 ILE A O 1
ATOM 1637 N N . LYS A 1 217 ? 4.782 -1.170 1.617 1.00 91.50 217 LYS A N 1
ATOM 1638 C CA . LYS A 1 217 ? 4.897 -1.906 0.353 1.00 91.50 217 LYS A CA 1
ATOM 1639 C C . LYS A 1 217 ? 4.638 -0.997 -0.852 1.00 91.50 217 LYS A C 1
ATOM 1641 O O . LYS A 1 217 ? 5.408 -1.044 -1.806 1.00 91.50 217 LYS A O 1
ATOM 1646 N N . LEU A 1 218 ? 3.624 -0.128 -0.786 1.00 89.12 218 LEU A N 1
ATOM 1647 C CA . LEU A 1 218 ? 3.380 0.890 -1.815 1.00 89.12 218 LEU A CA 1
ATOM 1648 C C . LEU A 1 218 ? 4.570 1.842 -1.964 1.00 89.12 218 LEU A C 1
ATOM 1650 O O . LEU A 1 218 ? 5.003 2.077 -3.087 1.00 89.12 218 LEU A O 1
ATOM 1654 N N . LEU A 1 219 ? 5.125 2.341 -0.853 1.00 89.25 219 LEU A N 1
ATOM 1655 C CA . LEU A 1 219 ? 6.318 3.193 -0.873 1.00 89.25 219 LEU A CA 1
ATOM 1656 C C . LEU A 1 219 ? 7.503 2.481 -1.534 1.00 89.25 219 LEU A C 1
ATOM 1658 O O . LEU A 1 219 ? 8.147 3.055 -2.408 1.00 89.25 219 LEU A O 1
ATOM 1662 N N . MET A 1 220 ? 7.770 1.230 -1.155 1.00 89.44 220 MET A N 1
ATOM 1663 C CA . MET A 1 220 ? 8.872 0.444 -1.711 1.00 89.44 220 MET A CA 1
ATOM 1664 C C . MET A 1 220 ? 8.711 0.240 -3.217 1.00 89.44 220 MET A C 1
ATOM 1666 O O . MET A 1 220 ? 9.659 0.472 -3.963 1.00 89.44 220 MET A O 1
ATOM 1670 N N . CYS A 1 221 ? 7.515 -0.131 -3.682 1.00 87.06 221 CYS A N 1
ATOM 1671 C CA . CYS A 1 221 ? 7.266 -0.268 -5.114 1.00 87.06 221 CYS A CA 1
ATOM 1672 C C . CYS A 1 221 ? 7.453 1.062 -5.860 1.00 87.06 221 CYS A C 1
ATOM 1674 O O . CYS A 1 221 ? 8.093 1.065 -6.907 1.00 87.06 221 CYS A O 1
ATOM 1676 N N . SER A 1 222 ? 6.968 2.187 -5.322 1.00 85.69 222 SER A N 1
ATOM 1677 C CA . SER A 1 222 ? 7.175 3.507 -5.938 1.00 85.69 222 SER A CA 1
ATOM 1678 C C . SER A 1 222 ? 8.660 3.876 -6.041 1.00 85.69 222 SER A C 1
ATOM 1680 O O . SER A 1 222 ? 9.095 4.392 -7.066 1.00 85.69 222 SER A O 1
ATOM 1682 N N . VAL A 1 223 ? 9.462 3.580 -5.011 1.00 86.19 223 VAL A N 1
ATOM 1683 C CA . VAL A 1 223 ? 10.914 3.835 -5.028 1.00 86.19 223 VAL A CA 1
ATOM 1684 C C . VAL A 1 223 ? 11.625 2.953 -6.055 1.00 86.19 223 VAL A C 1
ATOM 1686 O O . VAL A 1 223 ? 12.466 3.452 -6.796 1.00 86.19 223 VAL A O 1
ATOM 1689 N N . VAL A 1 224 ? 11.275 1.666 -6.149 1.00 84.81 224 VAL A N 1
ATOM 1690 C CA . VAL A 1 224 ? 11.838 0.761 -7.169 1.00 84.81 224 VAL A CA 1
ATOM 1691 C C . VAL A 1 224 ? 11.541 1.274 -8.576 1.00 84.81 224 VAL A C 1
ATOM 1693 O O . VAL A 1 224 ? 12.433 1.309 -9.419 1.00 84.81 224 VAL A O 1
ATOM 1696 N N . VAL A 1 225 ? 10.316 1.741 -8.819 1.00 83.12 225 VAL A N 1
ATOM 1697 C CA . VAL A 1 225 ? 9.925 2.332 -10.105 1.00 83.12 225 VAL A CA 1
ATOM 1698 C C . VAL A 1 225 ? 10.715 3.605 -10.403 1.00 83.12 225 VAL A C 1
ATOM 1700 O O . VAL A 1 225 ? 11.185 3.775 -11.524 1.00 83.12 225 VAL A O 1
ATOM 1703 N N . ALA A 1 226 ? 10.926 4.468 -9.410 1.00 83.94 226 ALA A N 1
ATOM 1704 C CA . ALA A 1 226 ? 11.714 5.685 -9.584 1.00 83.94 226 ALA A CA 1
ATOM 1705 C C . ALA A 1 226 ? 13.188 5.407 -9.911 1.00 83.94 226 ALA A C 1
ATOM 1707 O O . ALA A 1 226 ? 13.763 6.037 -10.797 1.00 83.94 226 ALA A O 1
ATOM 1708 N N . LEU A 1 227 ? 13.796 4.426 -9.235 1.00 82.31 227 LEU A N 1
ATOM 1709 C CA . LEU A 1 227 ? 15.126 3.925 -9.596 1.00 82.31 227 LEU A CA 1
ATOM 1710 C C . LEU A 1 227 ? 15.124 3.358 -11.025 1.00 82.31 227 LEU A C 1
ATOM 1712 O O . LEU A 1 227 ? 16.068 3.587 -11.781 1.00 82.31 227 LEU A O 1
ATOM 1716 N N . GLY A 1 228 ? 14.021 2.704 -11.400 1.00 78.06 228 GLY A N 1
ATOM 1717 C CA . GLY A 1 228 ? 13.662 2.295 -12.755 1.00 78.06 228 GLY A CA 1
ATOM 1718 C C . GLY A 1 228 ? 13.830 3.386 -13.805 1.00 78.06 228 GLY A C 1
ATOM 1719 O O . GLY A 1 228 ? 14.575 3.245 -14.776 1.00 78.06 228 GLY A O 1
ATOM 1720 N N . GLU A 1 229 ? 13.148 4.506 -13.599 1.00 78.94 229 GLU A N 1
ATOM 1721 C CA . GLU A 1 229 ? 13.206 5.651 -14.507 1.00 78.94 229 GLU A CA 1
ATOM 1722 C C . GLU A 1 229 ? 14.596 6.306 -14.518 1.00 78.94 229 GLU A C 1
ATOM 1724 O O . GLU A 1 229 ? 15.108 6.676 -15.578 1.00 78.94 229 GLU A O 1
ATOM 1729 N N . GLY A 1 230 ? 15.262 6.385 -13.362 1.00 80.94 230 GLY A N 1
ATOM 1730 C CA . GLY A 1 230 ? 16.614 6.936 -13.249 1.00 80.94 230 GLY A CA 1
ATOM 1731 C C . GLY A 1 230 ? 17.677 6.135 -14.008 1.00 80.94 230 GLY A C 1
ATOM 1732 O O . GLY A 1 230 ? 18.592 6.714 -14.593 1.00 80.94 230 GLY A O 1
ATOM 1733 N N . ILE A 1 231 ? 17.574 4.806 -14.030 1.00 79.00 231 ILE A N 1
ATOM 1734 C CA . ILE A 1 231 ? 18.482 3.960 -14.815 1.00 79.00 231 ILE A CA 1
ATOM 1735 C C . ILE A 1 231 ? 18.082 3.991 -16.299 1.00 79.00 231 ILE A C 1
ATOM 1737 O O . ILE A 1 231 ? 18.956 4.087 -17.158 1.00 79.00 231 ILE A O 1
ATOM 1741 N N . SER A 1 232 ? 16.783 3.999 -16.617 1.00 78.94 232 SER A N 1
ATOM 1742 C CA . SER A 1 232 ? 16.299 4.081 -18.006 1.00 78.94 232 SER A CA 1
ATOM 1743 C C . SER A 1 232 ? 16.770 5.364 -18.695 1.00 78.94 232 SER A C 1
ATOM 1745 O O . SER A 1 232 ? 17.290 5.304 -19.800 1.00 78.94 232 SER A O 1
ATOM 1747 N N . THR A 1 233 ? 16.702 6.511 -18.013 1.00 82.38 233 THR A N 1
ATOM 1748 C CA . THR A 1 233 ? 17.207 7.796 -18.534 1.00 82.38 233 THR A CA 1
ATOM 1749 C C . THR A 1 233 ? 18.723 7.804 -18.751 1.00 82.38 233 THR A C 1
ATOM 1751 O O . THR A 1 233 ? 19.196 8.317 -19.767 1.00 82.38 233 THR A O 1
ATOM 1754 N N . GLN A 1 234 ? 19.503 7.205 -17.843 1.00 82.44 234 GLN A N 1
ATOM 1755 C CA . GLN A 1 234 ? 20.949 7.028 -18.035 1.00 82.44 234 GLN A CA 1
ATOM 1756 C C . GLN A 1 234 ? 21.258 6.145 -19.245 1.00 82.44 234 GLN A C 1
ATOM 1758 O O . GLN A 1 234 ? 22.189 6.418 -20.003 1.00 82.44 234 GLN A O 1
ATOM 1763 N N . LEU A 1 235 ? 20.462 5.099 -19.445 1.00 80.38 235 LEU A N 1
ATOM 1764 C CA . LEU A 1 235 ? 20.637 4.161 -20.540 1.00 80.38 235 LEU A CA 1
AT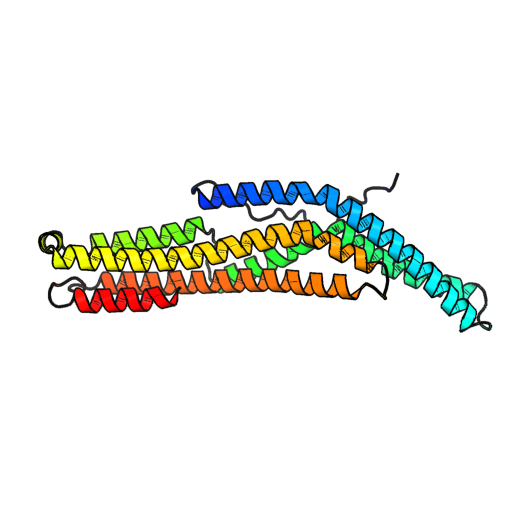OM 1765 C C . LEU A 1 235 ? 20.260 4.795 -21.881 1.00 80.38 235 LEU A C 1
ATOM 1767 O O . LEU A 1 235 ? 21.019 4.673 -22.837 1.00 80.38 235 LEU A O 1
ATOM 1771 N N . SER A 1 236 ? 19.182 5.578 -21.927 1.00 81.88 236 SER A N 1
ATOM 1772 C CA . SER A 1 236 ? 18.836 6.432 -23.069 1.00 81.88 236 SER A CA 1
ATOM 1773 C C . SER A 1 236 ? 19.956 7.410 -23.425 1.00 81.88 236 SER A C 1
ATOM 1775 O O . SER A 1 236 ? 20.289 7.572 -24.600 1.00 81.88 236 SER A O 1
ATOM 1777 N N . ALA A 1 237 ? 20.618 8.006 -22.427 1.00 84.12 237 ALA A N 1
ATOM 1778 C CA . ALA A 1 237 ? 21.786 8.854 -22.663 1.00 84.12 237 ALA A CA 1
ATOM 1779 C C . ALA A 1 237 ? 22.985 8.067 -23.227 1.00 84.12 237 ALA A C 1
ATOM 1781 O O . ALA A 1 237 ? 23.671 8.555 -24.126 1.00 84.12 237 ALA A O 1
ATOM 1782 N N . ALA A 1 238 ? 23.223 6.838 -22.756 1.00 82.94 238 ALA A N 1
ATOM 1783 C CA . ALA A 1 238 ? 24.264 5.968 -23.303 1.00 82.94 238 ALA A CA 1
ATOM 1784 C C . ALA A 1 238 ? 23.974 5.580 -24.765 1.00 82.94 238 ALA A C 1
ATOM 1786 O O . ALA A 1 238 ? 24.869 5.682 -25.607 1.00 82.94 238 ALA A O 1
ATOM 1787 N N . MET A 1 239 ? 22.719 5.235 -25.082 1.00 82.50 239 MET A N 1
ATOM 1788 C CA . MET A 1 239 ? 22.254 4.912 -26.439 1.00 82.50 239 MET A CA 1
ATOM 1789 C C . MET A 1 239 ? 22.434 6.069 -27.429 1.00 82.50 239 MET A C 1
ATOM 1791 O O . MET A 1 239 ? 22.680 5.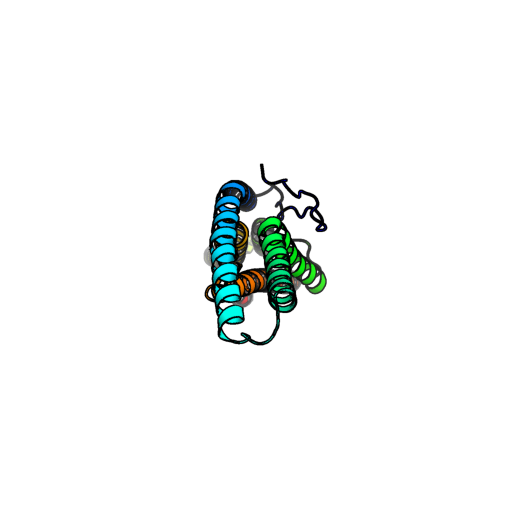834 -28.612 1.00 82.50 239 MET A O 1
ATOM 1795 N N . ALA A 1 240 ? 22.360 7.317 -26.956 1.00 83.06 240 ALA A N 1
ATOM 1796 C CA . ALA A 1 240 ? 22.589 8.506 -27.775 1.00 83.06 240 ALA A CA 1
ATOM 1797 C C . ALA A 1 240 ? 24.067 8.712 -28.172 1.00 83.06 240 ALA A C 1
ATOM 1799 O O . ALA A 1 240 ? 24.367 9.557 -29.020 1.00 83.06 240 ALA A O 1
ATOM 1800 N N . THR A 1 241 ? 25.006 7.956 -27.588 1.00 84.19 241 THR A N 1
ATOM 1801 C CA . THR A 1 241 ? 26.434 8.064 -27.916 1.00 84.19 241 THR A CA 1
ATOM 1802 C C . THR A 1 241 ? 26.696 7.564 -29.345 1.00 84.19 241 THR A C 1
ATOM 1804 O O . THR A 1 241 ? 26.336 6.429 -29.678 1.00 84.19 241 THR A O 1
ATOM 1807 N N . PRO A 1 242 ? 27.363 8.354 -30.213 1.00 78.06 242 PRO A N 1
ATOM 1808 C CA . PRO A 1 242 ? 27.663 7.934 -31.578 1.00 78.06 242 PRO A CA 1
ATOM 1809 C C . PRO A 1 242 ? 28.428 6.604 -31.617 1.00 78.06 242 PRO A C 1
ATOM 1811 O O . PRO A 1 242 ? 29.473 6.458 -30.988 1.00 78.06 242 PRO A O 1
ATOM 1814 N N . GLY A 1 243 ? 27.912 5.637 -32.380 1.00 77.19 243 GLY A N 1
ATOM 1815 C CA . GLY A 1 243 ? 28.511 4.305 -32.509 1.00 77.19 243 GLY A CA 1
ATOM 1816 C C . GLY A 1 243 ? 27.977 3.249 -31.535 1.00 77.19 243 GLY A C 1
ATOM 1817 O O . GLY A 1 243 ? 28.360 2.089 -31.671 1.00 77.19 243 GLY A O 1
ATOM 1818 N N . PHE A 1 244 ? 27.052 3.591 -30.628 1.00 79.12 244 PHE A N 1
ATOM 1819 C CA . PHE A 1 244 ? 26.427 2.626 -29.711 1.00 79.12 244 PHE A CA 1
ATOM 1820 C C . PHE A 1 244 ? 25.744 1.457 -30.447 1.00 79.12 244 PHE A C 1
ATOM 1822 O O . PHE A 1 244 ? 25.897 0.301 -30.060 1.00 79.12 244 PHE A O 1
ATOM 1829 N N . PHE A 1 245 ? 25.063 1.735 -31.563 1.00 79.62 245 PHE A N 1
ATOM 1830 C CA . PHE A 1 245 ? 24.411 0.723 -32.410 1.00 79.62 245 PHE A CA 1
ATOM 1831 C C . PHE A 1 245 ? 25.251 0.303 -33.630 1.00 79.62 245 PHE A C 1
ATOM 1833 O O . PHE A 1 245 ? 24.719 -0.213 -34.615 1.00 79.62 245 PHE A O 1
ATOM 1840 N N . ALA A 1 246 ? 26.569 0.531 -33.611 1.00 79.75 246 ALA A N 1
ATOM 1841 C CA . ALA A 1 246 ? 27.445 0.064 -34.682 1.00 79.75 246 ALA A CA 1
ATOM 1842 C C . ALA A 1 246 ? 27.467 -1.474 -34.744 1.00 79.75 246 ALA A C 1
ATOM 1844 O O . ALA A 1 246 ? 27.425 -2.150 -33.717 1.00 79.75 246 ALA A O 1
ATOM 1845 N N . TYR A 1 247 ? 27.605 -2.043 -35.946 1.00 72.50 247 TYR A N 1
ATOM 1846 C CA . TYR A 1 247 ? 27.539 -3.498 -36.167 1.00 72.50 247 TYR A CA 1
ATOM 1847 C C . TYR A 1 247 ? 28.544 -4.302 -35.316 1.00 72.50 247 TYR A C 1
ATOM 1849 O O . TYR A 1 247 ? 28.268 -5.437 -34.939 1.00 72.50 247 TYR A O 1
ATOM 1857 N N . SER A 1 248 ? 29.693 -3.709 -34.975 1.00 76.81 248 SER A N 1
ATOM 1858 C CA . SER A 1 248 ? 30.721 -4.322 -34.123 1.00 76.81 248 SER A CA 1
ATOM 1859 C C . SER A 1 248 ? 30.371 -4.363 -32.631 1.00 76.81 248 SER A C 1
ATOM 1861 O O . SER A 1 248 ? 30.966 -5.156 -31.911 1.00 76.81 248 SER A O 1
ATOM 1863 N N . ALA A 1 249 ? 29.448 -3.517 -32.165 1.00 78.69 249 ALA A N 1
ATOM 1864 C CA . ALA A 1 249 ? 29.127 -3.330 -30.746 1.00 78.69 249 ALA A CA 1
ATOM 1865 C C . ALA A 1 249 ? 27.653 -3.620 -30.405 1.00 78.69 249 ALA A C 1
ATOM 1867 O O . ALA A 1 249 ? 27.298 -3.739 -29.237 1.00 78.69 249 ALA A O 1
ATOM 1868 N N . ILE A 1 250 ? 26.786 -3.785 -31.411 1.00 78.38 250 ILE A N 1
ATOM 1869 C CA . ILE A 1 250 ? 25.341 -3.950 -31.208 1.00 78.38 250 ILE A CA 1
ATOM 1870 C C . ILE A 1 250 ? 24.998 -5.173 -30.346 1.00 78.38 250 ILE A C 1
ATOM 1872 O O . ILE A 1 250 ? 24.116 -5.099 -29.498 1.00 78.38 250 ILE A O 1
ATOM 1876 N N . TYR A 1 251 ? 25.725 -6.283 -30.501 1.00 80.69 251 TYR A N 1
ATOM 1877 C CA . TYR A 1 251 ? 25.470 -7.504 -29.733 1.00 80.69 251 TYR A CA 1
ATOM 1878 C C . TYR A 1 251 ? 25.871 -7.366 -28.258 1.00 80.69 251 TYR A C 1
ATOM 1880 O O . TYR A 1 251 ? 25.118 -7.799 -27.390 1.00 80.69 251 TYR A O 1
ATOM 1888 N N . SER A 1 252 ? 27.026 -6.757 -27.964 1.00 83.06 252 SER A N 1
ATOM 1889 C CA . SER A 1 252 ? 27.481 -6.543 -26.584 1.00 83.06 252 SER A CA 1
ATOM 1890 C C . SER A 1 252 ? 26.620 -5.506 -25.870 1.00 83.06 252 SER A C 1
ATOM 1892 O O . SER A 1 252 ? 26.158 -5.753 -24.762 1.00 83.06 252 SER A O 1
ATOM 1894 N N . ASN A 1 253 ? 26.324 -4.392 -26.540 1.00 84.19 253 ASN A N 1
ATOM 1895 C CA . ASN A 1 253 ? 25.596 -3.277 -25.944 1.00 84.19 253 ASN A CA 1
ATOM 1896 C C . ASN A 1 253 ? 24.127 -3.632 -25.677 1.00 84.19 253 ASN A C 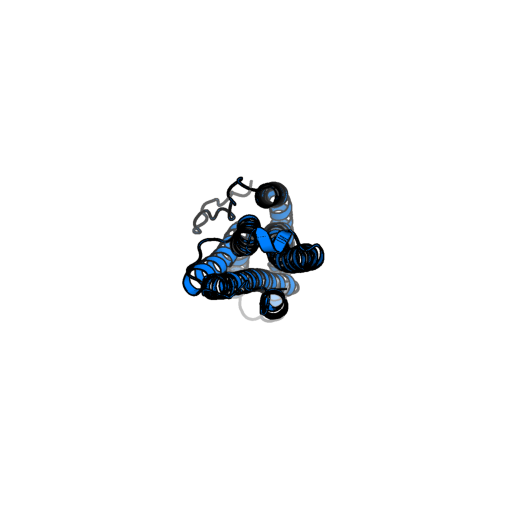1
ATOM 1898 O O . ASN A 1 253 ? 23.592 -3.264 -24.637 1.00 84.19 253 ASN A O 1
ATOM 1902 N N . LEU A 1 254 ? 23.475 -4.400 -26.563 1.00 80.44 254 LEU A N 1
ATOM 1903 C CA . LEU A 1 254 ? 22.121 -4.902 -26.303 1.00 80.44 254 LEU A CA 1
ATOM 1904 C C . LEU A 1 254 ? 22.100 -5.946 -25.181 1.00 80.44 254 LEU A C 1
ATOM 1906 O O . LEU A 1 254 ? 21.169 -5.948 -24.384 1.00 80.44 254 LEU A O 1
ATOM 1910 N N . ALA A 1 255 ? 23.117 -6.806 -25.074 1.00 80.31 255 ALA A N 1
ATOM 1911 C CA . ALA A 1 255 ? 23.202 -7.769 -23.975 1.00 80.31 255 ALA A CA 1
ATOM 1912 C C . ALA A 1 255 ? 23.373 -7.074 -22.613 1.00 80.31 255 ALA A C 1
ATOM 1914 O O . ALA A 1 255 ? 22.725 -7.465 -21.642 1.00 80.31 255 ALA A O 1
ATOM 1915 N N . GLU A 1 256 ? 24.190 -6.020 -22.545 1.00 81.81 256 GLU A N 1
ATOM 1916 C CA . GLU A 1 256 ? 24.317 -5.177 -21.351 1.00 81.81 256 GLU A CA 1
ATOM 1917 C C . GLU A 1 256 ? 22.999 -4.474 -21.013 1.00 81.81 256 GLU A C 1
ATOM 1919 O O . GLU A 1 256 ? 22.578 -4.471 -19.859 1.00 81.81 256 GLU A O 1
ATOM 1924 N N . LEU A 1 257 ? 22.307 -3.947 -22.024 1.00 80.25 257 LEU A N 1
ATOM 1925 C CA . LEU A 1 257 ? 21.030 -3.254 -21.873 1.00 80.25 257 LEU A CA 1
ATOM 1926 C C . LEU A 1 257 ? 19.930 -4.187 -21.335 1.00 80.25 257 LEU A C 1
ATOM 1928 O O . LEU A 1 257 ? 19.214 -3.826 -20.399 1.00 80.25 257 LEU A O 1
ATOM 1932 N N . VAL A 1 258 ? 19.861 -5.425 -21.839 1.00 81.06 258 VAL A N 1
ATOM 1933 C CA . VAL A 1 258 ? 18.999 -6.482 -21.283 1.00 81.06 258 VAL A CA 1
ATOM 1934 C C . VAL A 1 258 ? 19.403 -6.807 -19.847 1.00 81.06 258 VAL A C 1
ATOM 1936 O O . VAL A 1 258 ? 18.538 -6.864 -18.973 1.00 81.06 258 VAL A O 1
ATOM 1939 N N . GLY A 1 259 ? 20.701 -6.983 -19.584 1.00 77.50 259 GLY A N 1
ATOM 1940 C CA . GLY A 1 259 ? 21.217 -7.301 -18.252 1.00 77.50 259 GLY A CA 1
ATOM 1941 C C . GLY A 1 259 ? 20.853 -6.247 -17.205 1.00 77.50 259 GLY A C 1
ATOM 1942 O O . GLY A 1 259 ? 20.398 -6.594 -16.118 1.00 77.50 259 GLY A O 1
ATOM 1943 N N . ILE A 1 260 ? 20.978 -4.965 -17.553 1.00 75.88 260 ILE A N 1
ATOM 1944 C CA . ILE A 1 260 ? 20.605 -3.844 -16.683 1.00 75.88 260 ILE A CA 1
ATOM 1945 C C . ILE A 1 260 ? 19.082 -3.773 -16.511 1.00 75.88 260 ILE A C 1
ATOM 1947 O O . ILE A 1 260 ? 18.606 -3.545 -15.402 1.00 75.88 260 ILE A O 1
ATOM 1951 N N . SER A 1 261 ? 18.299 -4.031 -17.565 1.00 71.69 261 SER A N 1
ATOM 1952 C CA . SER A 1 261 ? 16.831 -4.026 -17.475 1.00 71.69 261 SER A CA 1
ATOM 1953 C C . SER A 1 261 ? 16.264 -5.134 -16.581 1.00 71.69 261 SER A C 1
ATOM 1955 O O . SER A 1 261 ? 15.178 -4.994 -16.023 1.00 71.69 261 SER A O 1
ATOM 1957 N N . LEU A 1 262 ? 17.001 -6.231 -16.400 1.00 69.75 262 LEU A N 1
ATOM 1958 C CA . LEU A 1 262 ? 16.608 -7.328 -15.517 1.00 69.75 262 LEU A CA 1
ATOM 1959 C C . LEU A 1 262 ? 16.747 -6.978 -14.033 1.00 69.75 262 LEU A C 1
ATOM 1961 O O . LEU A 1 262 ? 16.146 -7.652 -13.208 1.00 69.75 262 LEU A O 1
ATOM 1965 N N . ILE A 1 263 ? 17.488 -5.919 -13.687 1.00 68.50 263 ILE A N 1
ATOM 1966 C CA . ILE A 1 263 ? 17.572 -5.410 -12.308 1.00 68.50 263 ILE A CA 1
ATOM 1967 C C . ILE A 1 263 ? 16.203 -4.909 -11.829 1.00 68.50 263 ILE A C 1
ATOM 1969 O O . ILE A 1 263 ? 15.946 -4.877 -10.627 1.00 68.50 263 ILE A O 1
ATOM 1973 N N . TYR A 1 264 ? 15.320 -4.525 -12.755 1.00 62.88 264 TYR A N 1
ATOM 1974 C CA . TYR A 1 264 ? 13.967 -4.103 -12.413 1.00 62.88 264 TYR A CA 1
ATOM 1975 C C . TYR A 1 264 ? 13.026 -5.278 -12.106 1.00 62.88 264 TYR A C 1
ATOM 1977 O O . TYR A 1 264 ? 12.040 -5.053 -11.415 1.00 62.88 264 TYR A O 1
ATOM 1985 N N . ALA A 1 265 ? 13.300 -6.488 -12.611 1.00 58.06 265 ALA A N 1
ATOM 1986 C CA . ALA A 1 265 ? 12.397 -7.643 -12.534 1.00 58.06 265 ALA A CA 1
ATOM 1987 C C . ALA A 1 265 ? 12.397 -8.349 -11.167 1.00 58.06 265 ALA A C 1
ATOM 1989 O O . ALA A 1 265 ? 13.458 -8.410 -10.506 1.00 58.06 265 ALA A O 1
#

pLDDT: mean 83.51, std 10.88, range [32.22, 96.31]